Protein AF-A0A7W7ZHC1-F1 (afdb_monomer_lite)

Sequence (196 aa):
MPYLETDAIRRVAQDSAIVSVVETILGTQDLVMWGANIRRSTPNQASAWHVDLESLLWPTVTVGIGLEGCTQESATWCLPGTHRLRQAPPLTDAEVLSHGEPEQIAGFGDGYFYTFDARVWHRGDPTTSQERVM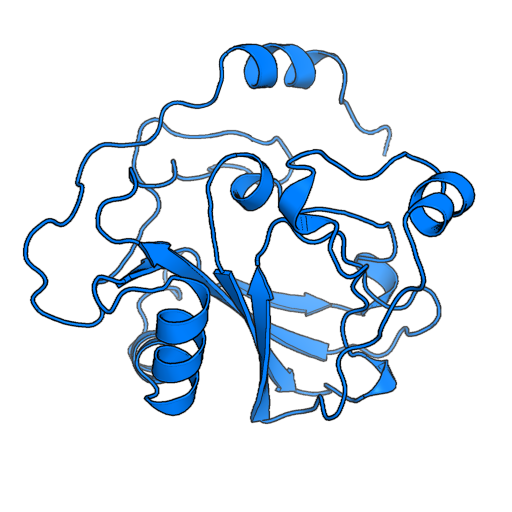LFIHYQRASAPRIPMMEDYILQTFSTDAAPFFTLATQEGLSTGVAKIPWWYRWQRWTSRIRA

Secondary structure (DSSP, 8-state):
-TTTT-HHHHHHHT-HHHHHHHHHHHT-S-EEEEEEEEEEE-GGGG-S-B--HHHHHS--EEEEEEEES--TTTSPEEETTGGGT-SPPPSSHHHHHTT---EEPTT--BT-EEEEETTSEEE--SS----EEEEEEEEEETTSPBPEEEEETTTTEEEEEEPPEEESS--TT---PBPPPPHHHHHHTTT-----

Foldseek 3Di:
DPPCPDPVNLCVVLPPVVLVVVCVVQVHNQKKKFDKDKDWFWQLVFAFWWFQPLLLQFWKKKKKAFAWQKDQLFFKKWFPPQLVVSDIQDRDPVRNCVSDDIDGDPPDDHGDMDMDGRSTTMGTHNPTGTITIMIMMMMDRQLTAAEFDQPDSVLRRGDCAGGDIDTSDPDDNGHPHHDDDDPVVVVVSVVPPPDD

pLDDT: mean 88.35, std 12.92, range [31.91, 98.25]

InterPro domains:
  IPR008775 Phytanoyl-CoA dioxygenase-like [PF05721] (11-131)

Organism: NCBI:txid474949

Radius of gyration: 16.63 Å; chains: 1; bounding box: 44×32×39 Å

Structure (mmCIF, N/CA/C/O backbone):
data_AF-A0A7W7ZHC1-F1
#
_entry.id   AF-A0A7W7ZHC1-F1
#
loop_
_atom_site.group_PDB
_atom_site.id
_atom_site.type_symbol
_atom_site.label_atom_id
_atom_site.label_alt_id
_atom_site.label_comp_id
_atom_site.label_asym_id
_atom_site.label_entity_id
_atom_site.label_seq_id
_atom_site.pdbx_PDB_ins_code
_atom_site.Cartn_x
_atom_site.Cartn_y
_atom_site.Cartn_z
_atom_site.occupancy
_atom_site.B_iso_or_equiv
_atom_site.auth_seq_id
_atom_site.auth_comp_id
_atom_site.auth_asym_id
_atom_site.auth_atom_id
_atom_site.pdbx_PDB_model_num
ATOM 1 N N . MET A 1 1 ? -7.718 18.683 -0.295 1.00 52.50 1 MET A N 1
ATOM 2 C CA . MET A 1 1 ? -7.951 17.447 -1.074 1.00 52.50 1 MET A CA 1
ATOM 3 C C . MET A 1 1 ? -9.453 17.196 -1.251 1.00 52.50 1 MET A C 1
ATOM 5 O O . MET A 1 1 ? -10.027 16.463 -0.460 1.00 52.50 1 MET A O 1
ATOM 9 N N . PRO A 1 2 ? -10.123 17.817 -2.236 1.00 52.25 2 PRO A N 1
ATOM 10 C CA . PRO A 1 2 ? -11.586 17.737 -2.362 1.00 52.25 2 PRO A CA 1
ATOM 11 C C . PRO A 1 2 ? -12.121 16.474 -3.069 1.00 52.25 2 PRO A C 1
ATOM 13 O O . PRO A 1 2 ? -13.326 16.258 -3.070 1.00 52.25 2 PRO A O 1
ATOM 16 N N . TYR A 1 3 ? -11.271 15.628 -3.668 1.00 59.41 3 TYR A N 1
ATOM 17 C CA . TYR A 1 3 ? -11.735 14.474 -4.460 1.00 59.41 3 TYR A CA 1
ATOM 18 C C . TYR A 1 3 ? -11.895 13.161 -3.666 1.00 59.41 3 TYR A C 1
ATOM 20 O O . TYR A 1 3 ? -12.534 12.229 -4.155 1.00 59.41 3 TYR A O 1
ATOM 28 N N . LEU A 1 4 ? -11.344 13.086 -2.448 1.00 65.31 4 LEU A N 1
ATOM 29 C CA . LEU A 1 4 ? -11.294 11.859 -1.636 1.00 65.31 4 LEU A CA 1
ATOM 30 C C . LEU A 1 4 ? -12.661 11.336 -1.203 1.00 65.31 4 LEU A C 1
ATOM 32 O O . LEU A 1 4 ? -12.811 10.149 -0.932 1.00 65.31 4 LEU A O 1
ATOM 36 N N . GLU A 1 5 ? -13.650 12.221 -1.145 1.00 70.81 5 GLU A N 1
ATOM 37 C CA . GLU A 1 5 ? -14.981 11.907 -0.632 1.00 70.81 5 GLU A CA 1
ATOM 38 C C . GLU A 1 5 ? -16.065 11.948 -1.705 1.00 70.81 5 GLU A C 1
ATOM 40 O O . GLU A 1 5 ? -17.251 11.932 -1.378 1.00 70.81 5 GLU A O 1
ATOM 45 N N . THR A 1 6 ? -15.676 11.999 -2.981 1.00 86.62 6 THR A N 1
ATOM 46 C CA . THR A 1 6 ? -16.651 11.963 -4.073 1.00 86.62 6 THR A CA 1
ATOM 47 C C . THR A 1 6 ? -17.463 10.671 -4.032 1.00 86.62 6 THR A C 1
ATOM 49 O O . THR A 1 6 ? -16.960 9.607 -3.660 1.00 86.62 6 THR A O 1
ATOM 52 N N . ASP A 1 7 ? -18.709 10.737 -4.499 1.00 88.81 7 ASP A N 1
ATOM 53 C CA . ASP A 1 7 ? -19.586 9.566 -4.593 1.00 88.81 7 ASP A CA 1
ATOM 54 C C . ASP A 1 7 ? -18.988 8.439 -5.443 1.00 88.81 7 ASP A C 1
ATOM 56 O O . ASP A 1 7 ? -19.347 7.277 -5.274 1.00 88.81 7 ASP A O 1
ATOM 60 N N . ALA A 1 8 ? -18.100 8.767 -6.386 1.00 90.44 8 ALA A N 1
ATOM 61 C CA . ALA A 1 8 ? -17.387 7.778 -7.186 1.00 90.44 8 ALA A CA 1
ATOM 62 C C . ALA A 1 8 ? -16.386 6.986 -6.330 1.00 90.44 8 ALA A C 1
ATOM 64 O O . ALA A 1 8 ? -16.437 5.758 -6.314 1.00 90.44 8 ALA A O 1
ATOM 65 N N . ILE A 1 9 ? -15.534 7.674 -5.561 1.00 90.62 9 ILE A N 1
ATOM 66 C CA . ILE A 1 9 ? -14.569 7.022 -4.663 1.00 90.62 9 ILE A CA 1
ATOM 67 C C . ILE A 1 9 ? -15.287 6.242 -3.560 1.00 90.62 9 ILE A C 1
ATOM 69 O O . ILE A 1 9 ? -14.903 5.109 -3.275 1.00 90.62 9 ILE A O 1
ATOM 73 N N . ARG A 1 10 ? -16.361 6.798 -2.983 1.00 89.56 10 ARG A N 1
ATOM 74 C CA . ARG A 1 10 ? -17.177 6.101 -1.975 1.00 89.56 10 ARG A CA 1
ATOM 75 C C . ARG A 1 10 ? -17.765 4.800 -2.520 1.00 89.56 10 ARG A C 1
ATOM 77 O O . ARG A 1 10 ? -17.652 3.777 -1.855 1.00 89.56 10 ARG A O 1
ATOM 84 N N . ARG A 1 11 ? -18.316 4.817 -3.740 1.00 91.81 11 ARG A N 1
ATOM 85 C CA . ARG A 1 11 ? -18.853 3.613 -4.397 1.00 91.81 11 ARG A CA 1
ATOM 86 C C . ARG A 1 11 ? -17.794 2.536 -4.600 1.00 91.81 11 ARG A C 1
ATOM 88 O O . ARG A 1 11 ? -18.047 1.390 -4.258 1.00 91.81 11 ARG A O 1
ATOM 95 N N . VAL A 1 12 ? -16.615 2.900 -5.106 1.00 93.50 12 VAL A N 1
ATOM 96 C CA . VAL A 1 12 ? -15.515 1.942 -5.308 1.00 93.50 12 VAL A CA 1
ATOM 97 C C . VAL A 1 12 ? -15.023 1.378 -3.975 1.00 93.50 12 VAL A C 1
ATOM 99 O O . VAL A 1 12 ? -14.816 0.178 -3.848 1.00 93.50 12 VAL A O 1
ATOM 102 N N . ALA A 1 13 ? -14.879 2.220 -2.953 1.00 92.56 13 ALA A N 1
ATOM 103 C CA . ALA A 1 13 ? -14.425 1.775 -1.639 1.00 92.56 13 ALA A CA 1
ATOM 104 C C . ALA A 1 13 ? -15.429 0.873 -0.897 1.00 92.56 13 ALA A C 1
ATOM 106 O O . ALA A 1 13 ? -15.071 0.179 0.050 1.00 92.56 13 ALA A O 1
ATOM 107 N N . GLN A 1 14 ? -16.699 0.917 -1.296 1.00 92.81 14 GLN A N 1
ATOM 108 C CA . GLN A 1 14 ? -17.774 0.089 -0.755 1.00 92.81 14 GLN A CA 1
ATOM 109 C C . GLN A 1 14 ? -18.081 -1.122 -1.646 1.00 92.81 14 GLN A C 1
ATOM 111 O O . GLN A 1 14 ? -19.027 -1.857 -1.363 1.00 92.81 14 GLN A O 1
ATOM 116 N N . ASP A 1 15 ? -17.311 -1.340 -2.717 1.00 95.19 15 ASP A N 1
ATOM 117 C CA . ASP A 1 15 ? -17.506 -2.489 -3.592 1.00 95.19 15 ASP A CA 1
ATOM 118 C C . ASP A 1 15 ? -17.322 -3.801 -2.816 1.00 95.19 15 ASP A C 1
ATOM 120 O O . ASP A 1 15 ? -16.303 -4.028 -2.162 1.00 95.19 15 ASP A O 1
ATOM 124 N N . SER A 1 16 ? -18.319 -4.682 -2.901 1.00 95.19 16 SER A N 1
ATOM 125 C CA . SER A 1 16 ? -18.360 -5.906 -2.095 1.00 95.19 16 SER A CA 1
ATOM 126 C C . SER A 1 16 ? -17.196 -6.868 -2.357 1.00 95.19 16 SER A C 1
ATOM 128 O O . SER A 1 16 ? -16.774 -7.559 -1.428 1.00 95.19 16 SER A O 1
ATOM 130 N N . ALA A 1 17 ? -16.644 -6.905 -3.577 1.00 96.31 17 ALA A N 1
ATOM 131 C CA . ALA A 1 17 ? -15.512 -7.771 -3.892 1.00 96.31 17 ALA A CA 1
ATOM 132 C C . ALA A 1 17 ? -14.229 -7.243 -3.240 1.00 96.31 17 ALA A C 1
ATOM 134 O O . ALA A 1 17 ? -13.468 -8.017 -2.660 1.00 96.31 17 ALA A O 1
ATOM 135 N N . ILE A 1 18 ? -14.025 -5.922 -3.271 1.00 96.56 18 ILE A N 1
ATOM 136 C CA . ILE A 1 18 ? -12.904 -5.269 -2.586 1.00 96.56 18 ILE A CA 1
ATOM 137 C C . ILE A 1 18 ? -13.030 -5.460 -1.073 1.00 96.56 18 ILE A C 1
ATOM 139 O O . ILE A 1 18 ? -12.092 -5.935 -0.429 1.00 96.56 18 ILE A O 1
ATOM 143 N N . VAL A 1 19 ? -14.193 -5.127 -0.507 1.00 95.19 19 VAL A N 1
ATOM 144 C CA . VAL A 1 19 ? -14.426 -5.189 0.940 1.00 95.19 1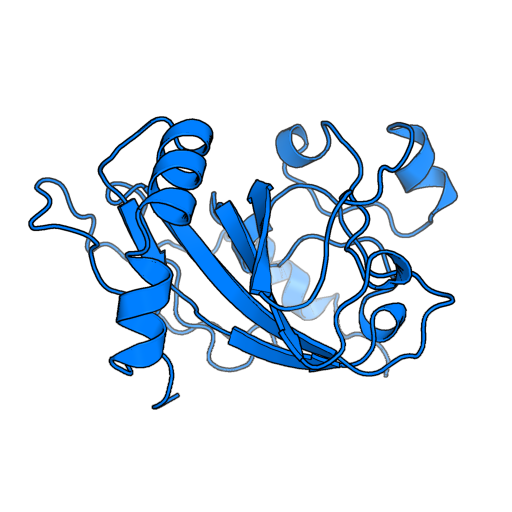9 VAL A CA 1
ATOM 145 C C . VAL A 1 19 ? -14.233 -6.609 1.463 1.00 95.19 19 VAL A C 1
ATOM 147 O O . VAL A 1 19 ? -13.493 -6.785 2.423 1.00 95.19 19 VAL A O 1
ATOM 150 N N . SER A 1 20 ? -14.778 -7.633 0.800 1.00 95.56 20 SER A N 1
ATOM 151 C CA . SER A 1 20 ? -14.633 -9.029 1.245 1.00 95.56 20 SER A CA 1
ATOM 152 C C . SER A 1 20 ? -13.167 -9.483 1.349 1.00 95.56 20 SER A C 1
ATOM 154 O O . SER A 1 20 ? -12.777 -10.157 2.311 1.00 95.56 20 SER A O 1
ATOM 156 N N . VAL A 1 21 ? -12.317 -9.075 0.401 1.00 95.75 21 VAL A N 1
ATOM 157 C CA . VAL A 1 21 ? -10.880 -9.387 0.440 1.00 95.75 21 VAL A CA 1
ATOM 158 C C . VAL A 1 21 ? -10.188 -8.630 1.575 1.00 95.75 21 VAL A C 1
ATOM 160 O O . VAL A 1 21 ? -9.406 -9.215 2.327 1.00 95.75 21 VAL A O 1
ATOM 163 N N . VAL A 1 22 ? -10.503 -7.345 1.749 1.00 96.00 22 VAL A N 1
ATOM 164 C CA . VAL A 1 22 ? -9.949 -6.521 2.833 1.00 96.00 22 VAL A CA 1
ATOM 165 C C . VAL A 1 22 ? -10.346 -7.067 4.208 1.00 96.00 22 VAL A C 1
ATOM 167 O O . VAL A 1 22 ? -9.484 -7.181 5.082 1.00 96.00 22 VAL A O 1
ATOM 170 N N . GLU A 1 23 ? -11.611 -7.449 4.398 1.00 93.94 23 GLU A N 1
ATOM 171 C CA . GLU A 1 23 ? -12.117 -8.069 5.629 1.00 93.94 23 GLU A CA 1
ATOM 172 C C . GLU A 1 23 ? -11.356 -9.351 5.957 1.00 93.94 23 GLU A C 1
ATOM 174 O O . GLU A 1 23 ? -10.973 -9.574 7.107 1.00 93.94 23 GLU A O 1
ATOM 179 N N . THR A 1 24 ? -11.074 -10.164 4.936 1.00 93.50 24 THR A N 1
ATOM 180 C CA . THR A 1 24 ? -10.300 -11.400 5.082 1.00 93.50 24 THR A CA 1
ATOM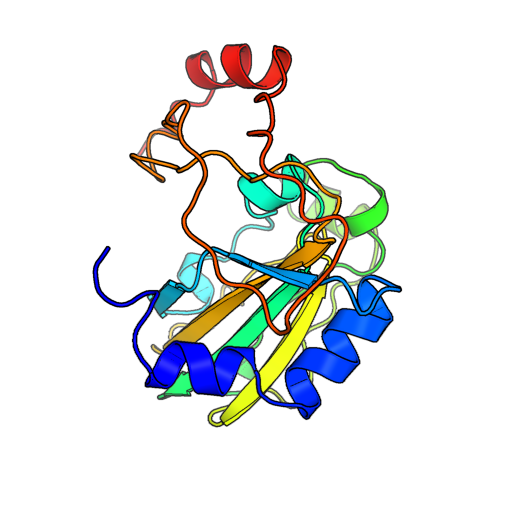 181 C C . THR A 1 24 ? -8.871 -11.112 5.543 1.00 93.50 24 THR A C 1
ATOM 183 O O . THR A 1 24 ? -8.392 -11.742 6.486 1.00 93.50 24 THR A O 1
ATOM 186 N N . ILE A 1 25 ? -8.189 -10.134 4.934 1.00 93.12 25 ILE A N 1
ATOM 187 C CA . ILE A 1 25 ? -6.804 -9.784 5.292 1.00 93.12 25 ILE A CA 1
ATOM 188 C C . ILE A 1 25 ? -6.734 -9.161 6.692 1.00 93.12 25 ILE A C 1
ATOM 190 O O . ILE A 1 25 ? -5.849 -9.490 7.484 1.00 93.12 25 ILE A O 1
ATOM 194 N N . LEU A 1 26 ? -7.663 -8.259 7.019 1.00 91.81 26 LEU A N 1
ATOM 195 C CA . LEU A 1 26 ? -7.697 -7.588 8.318 1.00 91.81 26 LEU A CA 1
ATOM 196 C C . LEU A 1 26 ? -8.338 -8.441 9.416 1.00 91.81 26 LEU A C 1
ATOM 198 O O . LEU A 1 26 ? -8.187 -8.098 10.591 1.00 91.81 26 LEU A O 1
ATOM 202 N N . GLY A 1 27 ? -9.011 -9.540 9.075 1.00 92.06 27 GLY A N 1
ATOM 203 C CA . GLY A 1 27 ? -9.706 -10.424 10.009 1.00 92.06 27 GLY A CA 1
ATOM 204 C C . GLY A 1 27 ? -10.830 -9.728 10.781 1.00 92.06 27 GLY A C 1
ATOM 205 O O . GLY A 1 27 ? -11.003 -10.002 11.967 1.00 92.06 27 GLY A O 1
ATOM 206 N N . THR A 1 28 ? -11.515 -8.763 10.162 1.00 91.94 28 THR A N 1
ATOM 207 C CA . THR A 1 28 ? -12.636 -8.025 10.767 1.00 91.94 28 THR A CA 1
ATOM 208 C C . THR A 1 28 ? -13.513 -7.368 9.703 1.00 91.94 28 THR A C 1
ATOM 210 O O . THR A 1 28 ? -13.017 -7.023 8.634 1.00 91.94 28 THR A O 1
ATOM 213 N N . GLN A 1 29 ? -14.783 -7.141 10.040 1.00 92.00 29 GLN A N 1
ATOM 214 C CA . GLN A 1 29 ? -15.744 -6.347 9.261 1.00 92.00 29 GLN A CA 1
ATOM 215 C C . GLN A 1 29 ? -15.798 -4.881 9.722 1.00 92.00 29 GLN A C 1
ATOM 217 O O . GLN A 1 29 ? -16.342 -4.011 9.039 1.00 92.00 29 GLN A O 1
ATOM 222 N N . ASP A 1 30 ? -15.180 -4.583 10.868 1.00 92.38 30 ASP A N 1
ATOM 223 C CA . ASP A 1 30 ? -15.068 -3.232 11.406 1.00 92.38 30 ASP A CA 1
ATOM 224 C C . ASP A 1 30 ? -13.893 -2.519 10.742 1.00 92.38 30 ASP A C 1
ATOM 226 O O . ASP A 1 30 ? -12.758 -2.522 11.231 1.00 92.38 30 ASP A O 1
ATOM 230 N N . LEU A 1 31 ? -14.178 -1.959 9.572 1.00 91.69 31 LEU A N 1
ATOM 231 C CA . LEU A 1 31 ? -13.234 -1.331 8.662 1.00 91.69 31 LEU A CA 1
ATOM 232 C C . LEU A 1 31 ? -13.500 0.156 8.454 1.00 91.69 31 LEU A C 1
ATOM 234 O O . LEU A 1 31 ? -14.634 0.596 8.251 1.00 91.69 31 LEU A O 1
ATOM 238 N N . VAL A 1 32 ? -12.406 0.902 8.362 1.00 92.31 32 VAL A N 1
ATOM 239 C CA . VAL A 1 32 ? -12.406 2.290 7.921 1.00 92.31 32 VAL A CA 1
ATOM 240 C C . VAL A 1 32 ? -11.532 2.433 6.686 1.00 92.31 32 VAL A C 1
ATOM 242 O O . VAL A 1 32 ? -10.388 1.975 6.680 1.00 92.31 32 VAL A O 1
ATOM 245 N N . MET A 1 33 ? -12.061 3.120 5.675 1.00 92.62 33 MET A N 1
ATOM 246 C CA . MET A 1 33 ? -11.287 3.567 4.525 1.00 92.62 33 MET A CA 1
ATOM 247 C C . MET A 1 33 ? -10.660 4.925 4.828 1.00 92.62 33 MET A C 1
ATOM 249 O O . MET A 1 33 ? -11.338 5.843 5.295 1.00 92.62 33 MET A O 1
ATOM 253 N N . TRP A 1 34 ? -9.370 5.061 4.551 1.00 88.12 34 TRP A N 1
ATOM 254 C CA . TRP A 1 34 ? -8.650 6.323 4.611 1.00 88.12 34 TRP A CA 1
ATOM 255 C C . TRP A 1 34 ? -7.781 6.496 3.356 1.00 88.12 34 TRP A C 1
ATOM 257 O O . TRP A 1 34 ? -7.447 5.536 2.668 1.00 88.12 34 TRP A O 1
ATOM 267 N N . GLY A 1 35 ? -7.431 7.742 3.037 1.00 83.38 35 GLY A N 1
ATOM 268 C CA . GLY A 1 35 ? -6.352 8.033 2.089 1.00 83.38 35 GLY A CA 1
ATOM 269 C C . GLY A 1 35 ? -6.536 7.508 0.660 1.00 83.38 35 GLY A C 1
ATOM 270 O O . GLY A 1 35 ? -5.620 6.902 0.123 1.00 83.38 35 GLY A O 1
ATOM 271 N N . ALA A 1 36 ? -7.669 7.748 -0.006 1.00 89.00 36 ALA A N 1
ATOM 272 C CA . ALA A 1 36 ? -7.697 7.501 -1.451 1.00 89.00 36 ALA A CA 1
ATOM 273 C C . ALA A 1 36 ? -6.604 8.324 -2.172 1.00 89.00 36 ALA A C 1
ATOM 275 O O . ALA A 1 36 ? -6.323 9.466 -1.817 1.00 89.00 36 ALA A O 1
ATOM 276 N N . ASN A 1 37 ? -5.984 7.783 -3.211 1.00 88.50 37 ASN A N 1
ATOM 277 C CA . ASN A 1 37 ? -5.027 8.528 -4.020 1.00 88.50 37 ASN A CA 1
ATOM 278 C C . ASN A 1 37 ? -5.141 8.105 -5.477 1.00 88.50 37 ASN A C 1
ATOM 280 O O . ASN A 1 37 ? -5.027 6.924 -5.787 1.00 88.50 37 ASN A O 1
ATOM 284 N N . ILE A 1 38 ? -5.363 9.068 -6.373 1.00 91.75 38 ILE A N 1
ATOM 285 C CA . ILE A 1 38 ? -5.249 8.816 -7.808 1.00 91.75 38 ILE A CA 1
ATOM 286 C C . ILE A 1 38 ? -3.865 9.267 -8.245 1.00 91.75 38 ILE A C 1
ATOM 288 O O . ILE A 1 38 ? -3.506 10.435 -8.080 1.00 91.75 38 ILE A O 1
ATOM 292 N N . ARG A 1 39 ? -3.114 8.345 -8.841 1.00 91.25 39 ARG A N 1
ATOM 293 C CA . ARG A 1 39 ? -1.764 8.598 -9.327 1.00 91.25 39 ARG A CA 1
ATOM 294 C C . ARG A 1 39 ? -1.692 8.334 -10.821 1.00 91.25 39 ARG A C 1
ATOM 296 O O . ARG A 1 39 ? -1.987 7.231 -11.271 1.00 91.25 39 ARG A O 1
ATOM 303 N N . ARG A 1 40 ? -1.248 9.343 -11.569 1.00 95.06 40 ARG A N 1
ATOM 304 C CA . ARG A 1 40 ? -0.780 9.205 -12.952 1.00 95.06 40 ARG A CA 1
ATOM 305 C C . ARG A 1 40 ? 0.743 9.124 -12.913 1.00 95.06 40 ARG A C 1
ATOM 307 O O . ARG A 1 40 ? 1.388 10.056 -12.437 1.00 95.06 40 ARG A O 1
ATOM 314 N N . SER A 1 41 ? 1.301 7.983 -13.297 1.00 93.31 41 SER A N 1
ATOM 315 C CA . SER A 1 41 ? 2.738 7.706 -13.176 1.00 93.31 41 SER A CA 1
ATOM 316 C C . SER A 1 41 ? 3.150 6.513 -14.024 1.00 93.31 41 SER A C 1
ATOM 318 O O . SER A 1 41 ? 2.304 5.744 -14.472 1.00 93.31 41 SER A O 1
ATOM 320 N N . THR A 1 42 ? 4.452 6.314 -14.173 1.00 94.75 42 THR A N 1
ATOM 321 C CA . THR A 1 42 ? 5.040 5.099 -14.747 1.00 94.75 42 THR A CA 1
ATOM 322 C C . THR A 1 42 ? 5.515 4.166 -13.619 1.00 94.75 42 THR A C 1
ATOM 324 O O . THR A 1 42 ? 5.923 4.656 -12.561 1.00 94.75 42 THR A O 1
ATOM 327 N N . PRO A 1 43 ? 5.489 2.827 -13.781 1.00 91.88 43 PRO A N 1
ATOM 328 C CA . PRO A 1 43 ? 5.976 1.897 -12.755 1.00 91.88 43 PRO A CA 1
ATOM 329 C C . PRO A 1 43 ? 7.407 2.194 -12.285 1.00 91.88 43 PRO A C 1
ATOM 331 O O . PRO A 1 43 ? 7.674 2.199 -11.083 1.00 91.88 43 PRO A O 1
ATOM 334 N N . ASN A 1 44 ? 8.306 2.539 -13.206 1.00 92.31 44 ASN A N 1
ATOM 335 C CA . ASN A 1 44 ? 9.704 2.817 -12.882 1.00 92.31 44 ASN A CA 1
ATOM 336 C C . ASN A 1 44 ? 9.931 4.048 -11.976 1.00 92.31 44 ASN A C 1
ATOM 338 O O . ASN A 1 44 ? 10.989 4.151 -11.354 1.00 92.31 44 ASN A O 1
ATOM 342 N N . GLN A 1 45 ? 8.949 4.947 -11.821 1.00 90.12 45 GLN A N 1
ATOM 343 C CA . GLN A 1 45 ? 9.018 6.062 -10.862 1.00 90.12 45 GLN A CA 1
ATOM 344 C C . GLN A 1 45 ? 8.943 5.604 -9.397 1.00 90.12 45 GLN A C 1
ATOM 346 O O . GLN A 1 45 ? 9.234 6.390 -8.499 1.00 90.12 45 GLN A O 1
ATOM 351 N N . ALA A 1 46 ? 8.554 4.352 -9.144 1.00 89.25 46 ALA A N 1
ATOM 352 C CA . ALA A 1 46 ? 8.548 3.718 -7.826 1.00 89.25 46 ALA A CA 1
ATOM 353 C C . ALA A 1 46 ? 9.394 2.428 -7.827 1.00 89.25 46 ALA A C 1
ATOM 355 O O . ALA A 1 46 ? 9.024 1.432 -7.213 1.00 89.25 46 ALA A O 1
ATOM 356 N N . SER A 1 47 ? 10.504 2.429 -8.573 1.00 92.12 47 SER A N 1
ATOM 357 C CA . SER A 1 47 ? 11.348 1.250 -8.834 1.00 92.12 47 SER A CA 1
ATOM 358 C C . SER A 1 47 ? 12.216 0.790 -7.663 1.00 92.12 47 SER A C 1
ATOM 360 O O . SER A 1 47 ? 12.643 -0.364 -7.638 1.00 92.12 47 SER A O 1
ATOM 362 N N . ALA A 1 48 ? 12.481 1.657 -6.688 1.00 94.44 48 ALA A N 1
ATOM 363 C CA . ALA A 1 48 ? 13.158 1.248 -5.464 1.00 94.44 48 ALA A CA 1
ATOM 364 C C . ALA A 1 48 ? 12.212 0.401 -4.605 1.00 94.44 48 ALA A C 1
ATOM 366 O O . ALA A 1 48 ? 11.030 0.724 -4.482 1.00 94.44 48 ALA A O 1
ATOM 367 N N . TRP A 1 49 ? 12.730 -0.654 -3.976 1.00 96.88 49 TRP A N 1
ATOM 368 C CA . TRP A 1 49 ? 11.988 -1.364 -2.936 1.00 96.88 49 TRP A CA 1
ATOM 369 C C . TRP A 1 49 ? 11.643 -0.404 -1.802 1.00 96.88 49 TRP A C 1
ATOM 371 O O . TRP A 1 49 ? 12.513 0.289 -1.278 1.00 96.88 49 TRP A O 1
ATOM 381 N N . HIS A 1 50 ? 10.372 -0.361 -1.422 1.00 94.94 50 HIS A N 1
ATOM 382 C CA . HIS A 1 50 ? 9.891 0.508 -0.358 1.00 94.94 50 HIS A CA 1
ATOM 383 C C . HIS A 1 50 ? 8.717 -0.113 0.397 1.00 94.94 50 HIS A C 1
ATOM 385 O O . HIS A 1 50 ? 8.191 -1.173 0.056 1.00 94.94 50 HIS A O 1
ATOM 391 N N . VAL A 1 51 ? 8.350 0.579 1.468 1.00 93.38 51 VAL A N 1
ATOM 392 C CA . VAL A 1 51 ? 7.086 0.464 2.186 1.00 93.38 51 VAL A CA 1
ATOM 393 C C . VAL A 1 51 ? 6.553 1.885 2.277 1.00 93.38 51 VAL A C 1
ATOM 395 O O . VAL A 1 51 ? 7.333 2.797 2.571 1.00 93.38 51 VAL A O 1
ATOM 398 N N . ASP A 1 52 ? 5.259 2.080 2.035 1.00 88.44 52 ASP A N 1
ATOM 399 C CA . ASP A 1 52 ? 4.642 3.391 2.226 1.00 88.44 52 ASP A CA 1
ATOM 400 C C . ASP A 1 52 ? 4.822 3.825 3.678 1.00 88.44 52 ASP A C 1
ATOM 402 O O . ASP A 1 52 ? 4.650 3.037 4.614 1.00 88.44 52 ASP A O 1
ATOM 406 N N . LEU A 1 53 ? 5.204 5.080 3.877 1.00 85.44 53 LEU A N 1
ATOM 407 C CA . LEU A 1 53 ? 5.638 5.568 5.177 1.00 85.44 53 LEU A CA 1
ATOM 408 C C . LEU A 1 53 ? 4.568 5.356 6.258 1.00 85.44 53 LEU A C 1
ATOM 410 O O . LEU A 1 53 ? 4.849 4.874 7.356 1.00 85.44 53 LEU A O 1
ATOM 414 N N . GLU A 1 54 ? 3.329 5.703 5.945 1.00 86.81 54 GLU A N 1
ATOM 415 C CA . GLU A 1 54 ? 2.184 5.548 6.829 1.00 86.81 54 GLU A CA 1
ATOM 416 C C . GLU A 1 54 ? 1.964 4.079 7.178 1.00 86.81 54 GLU A C 1
ATOM 418 O O . GLU A 1 54 ? 1.698 3.748 8.330 1.00 86.81 54 GLU A O 1
ATOM 423 N N . SER A 1 55 ? 2.160 3.187 6.212 1.00 88.94 55 SER A N 1
ATOM 424 C CA . SER A 1 55 ? 1.999 1.744 6.377 1.00 88.94 55 SER A CA 1
ATOM 425 C C . SER A 1 55 ? 3.092 1.125 7.248 1.00 88.94 55 SER A C 1
ATOM 427 O O . SER A 1 55 ? 2.834 0.163 7.974 1.00 88.94 55 SER A O 1
ATOM 429 N N . LEU A 1 56 ? 4.301 1.699 7.244 1.00 87.00 56 LEU A N 1
ATOM 430 C CA . LEU A 1 56 ? 5.365 1.321 8.176 1.00 87.00 56 LEU A CA 1
ATOM 431 C C . LEU A 1 56 ? 4.982 1.644 9.629 1.00 87.00 56 LEU A C 1
ATOM 433 O O . LEU A 1 56 ? 5.311 0.888 10.546 1.00 87.00 56 LEU A O 1
ATOM 437 N N . LEU A 1 57 ? 4.292 2.767 9.839 1.00 87.50 57 LEU A N 1
ATOM 438 C CA . LEU A 1 57 ? 3.927 3.267 11.165 1.00 87.50 57 LEU A CA 1
ATOM 439 C C . LEU A 1 57 ? 2.584 2.710 11.664 1.00 87.50 57 LEU A C 1
ATOM 441 O O . LEU A 1 57 ? 2.414 2.519 12.872 1.00 87.50 57 LEU A O 1
ATOM 445 N N . TRP A 1 58 ? 1.649 2.417 10.758 1.00 89.19 58 TRP A N 1
ATOM 446 C CA . TRP A 1 58 ? 0.278 2.017 11.069 1.00 89.19 58 TRP A CA 1
ATOM 447 C C . TRP A 1 58 ? -0.187 0.833 10.210 1.00 89.19 58 TRP A C 1
ATOM 449 O O . TRP A 1 58 ? -0.101 0.886 8.983 1.00 89.19 58 TRP A O 1
ATOM 459 N N . PRO A 1 59 ? -0.722 -0.244 10.824 1.00 88.56 59 PRO A N 1
ATOM 460 C CA . PRO A 1 59 ? -1.198 -1.409 10.083 1.00 88.56 59 PRO A CA 1
ATOM 461 C C . PRO A 1 59 ? -2.325 -1.050 9.111 1.00 88.56 59 PRO A C 1
ATOM 463 O O . PRO A 1 59 ? -3.414 -0.662 9.535 1.00 88.56 59 PRO A O 1
ATOM 466 N N . THR A 1 60 ? -2.057 -1.242 7.824 1.00 93.19 60 THR A N 1
ATOM 467 C CA . THR A 1 60 ? -2.936 -0.845 6.725 1.00 93.19 60 THR A CA 1
ATOM 468 C C . THR A 1 60 ? -2.954 -1.934 5.656 1.00 93.19 60 THR A C 1
ATOM 470 O O . THR A 1 60 ? -1.943 -2.596 5.416 1.00 93.19 60 THR A O 1
ATOM 473 N N . VAL A 1 61 ? -4.098 -2.114 5.003 1.00 95.81 61 VAL A N 1
ATOM 474 C CA . VAL A 1 61 ? -4.216 -2.856 3.743 1.00 95.81 61 VAL A CA 1
ATOM 475 C C . VAL A 1 61 ? -4.395 -1.859 2.614 1.00 95.81 61 VAL A C 1
ATOM 477 O O . VAL A 1 61 ? -5.265 -0.993 2.691 1.00 95.81 61 VAL A O 1
ATOM 480 N N . THR A 1 62 ? -3.589 -1.994 1.568 1.00 96.12 62 THR A N 1
ATOM 481 C CA . THR A 1 62 ? -3.704 -1.180 0.357 1.00 96.12 62 THR A CA 1
ATOM 482 C C . THR A 1 62 ? -4.415 -1.976 -0.723 1.00 96.12 62 THR A C 1
ATOM 484 O O . THR A 1 62 ? -4.098 -3.142 -0.964 1.00 96.12 62 THR A O 1
ATOM 487 N N . VAL A 1 63 ? -5.354 -1.317 -1.393 1.00 97.25 63 VAL A N 1
ATOM 488 C CA . VAL A 1 63 ? -6.022 -1.794 -2.601 1.00 97.25 63 VAL A CA 1
ATOM 489 C C . VAL A 1 63 ? -5.556 -0.923 -3.760 1.00 97.25 63 VAL A C 1
ATOM 491 O O . VAL A 1 63 ? -5.794 0.284 -3.752 1.00 97.25 63 VAL A O 1
ATOM 494 N N . GLY A 1 64 ? -4.866 -1.522 -4.729 1.00 96.75 64 GLY A N 1
ATOM 495 C CA . GLY A 1 64 ? -4.452 -0.862 -5.967 1.00 96.75 64 GLY A CA 1
ATOM 496 C C . GLY A 1 64 ? -5.400 -1.234 -7.101 1.00 96.75 64 GLY A C 1
ATOM 497 O O . GLY A 1 64 ? -5.600 -2.417 -7.362 1.00 96.75 64 GLY A O 1
ATOM 498 N N . ILE A 1 65 ? -5.981 -0.236 -7.763 1.00 97.88 65 ILE A N 1
ATOM 499 C CA . ILE A 1 65 ? -6.993 -0.396 -8.814 1.00 97.88 65 ILE A CA 1
ATOM 500 C C . ILE A 1 65 ? -6.462 0.232 -10.100 1.00 97.88 65 ILE A C 1
ATOM 502 O O . ILE A 1 65 ? -6.067 1.401 -10.101 1.00 97.88 65 ILE A O 1
ATOM 506 N N . GLY A 1 66 ? -6.461 -0.528 -11.194 1.00 97.75 66 GLY A N 1
ATOM 507 C CA . GLY A 1 66 ? -6.106 -0.014 -12.513 1.00 97.75 66 GLY A CA 1
ATOM 508 C C . GLY A 1 66 ? -7.258 0.783 -13.113 1.00 97.75 66 GLY A C 1
ATOM 509 O O . GLY A 1 66 ? -8.365 0.259 -13.235 1.00 97.75 66 GLY A O 1
ATOM 510 N N . LEU A 1 67 ? -7.023 2.050 -13.460 1.00 97.44 67 LEU A N 1
ATOM 511 C CA . LEU A 1 67 ? -8.045 2.914 -14.061 1.00 97.44 67 LEU A CA 1
ATOM 512 C C . LEU A 1 67 ? -7.844 3.104 -15.565 1.00 97.44 67 LEU A C 1
ATOM 514 O O . LEU A 1 67 ? -8.817 3.085 -16.312 1.00 97.44 67 LEU A O 1
ATOM 518 N N . GLU A 1 68 ? -6.604 3.341 -15.987 1.00 98.25 68 GLU A N 1
ATOM 519 C CA . GLU A 1 68 ? -6.258 3.611 -17.384 1.00 98.25 68 GLU A CA 1
ATOM 520 C C . GLU A 1 68 ? -4.804 3.201 -17.655 1.00 98.25 68 GLU A C 1
ATOM 522 O O . GLU A 1 68 ? -3.902 3.573 -16.898 1.00 98.25 68 GLU A O 1
ATOM 527 N N . GLY A 1 69 ? -4.560 2.470 -18.744 1.00 97.19 69 GLY A N 1
ATOM 528 C CA . GLY A 1 69 ? -3.211 2.123 -19.202 1.00 97.19 69 GLY A CA 1
ATOM 529 C C . GLY A 1 69 ? -2.482 1.106 -18.318 1.00 97.19 69 GLY A C 1
ATOM 530 O O . GLY A 1 69 ? -1.270 0.942 -18.451 1.00 97.19 69 GLY A O 1
ATOM 531 N N . CYS A 1 70 ? -3.189 0.430 -17.412 1.00 97.69 70 CYS A N 1
ATOM 532 C CA . CYS A 1 70 ? -2.641 -0.621 -16.569 1.00 97.69 70 CYS A CA 1
ATOM 533 C C . CYS A 1 70 ? -2.599 -1.951 -17.322 1.00 97.69 70 CYS A C 1
ATOM 535 O O . CYS A 1 70 ? -3.585 -2.403 -17.905 1.00 97.69 70 CYS A O 1
ATOM 537 N N . THR A 1 71 ? -1.451 -2.613 -17.240 1.00 96.31 71 THR A N 1
ATOM 538 C CA . THR A 1 71 ? -1.204 -3.943 -17.807 1.00 96.31 71 THR A CA 1
ATOM 539 C C . THR A 1 71 ? -0.511 -4.843 -16.786 1.00 96.31 71 THR A C 1
ATOM 541 O O . THR A 1 71 ? -0.077 -4.370 -15.725 1.00 96.31 71 THR A O 1
ATOM 544 N N . GLN A 1 72 ? -0.343 -6.121 -17.131 1.00 95.69 72 GLN A N 1
ATOM 545 C CA . GLN A 1 72 ? 0.420 -7.073 -16.329 1.00 95.69 72 GLN A CA 1
ATOM 546 C C . GLN A 1 72 ? 1.863 -6.600 -16.119 1.00 95.69 72 GLN A C 1
ATOM 548 O O . GLN A 1 72 ? 2.372 -6.663 -15.008 1.00 95.69 72 GLN A O 1
ATOM 553 N N . GLU A 1 73 ? 2.511 -6.068 -17.154 1.00 94.56 73 GLU A N 1
ATOM 554 C CA . GLU A 1 73 ? 3.887 -5.557 -17.092 1.00 94.56 73 GLU A CA 1
ATOM 555 C C . GLU A 1 73 ? 3.995 -4.384 -16.118 1.00 94.56 73 GLU A C 1
ATOM 557 O O . GLU A 1 73 ? 4.983 -4.232 -15.404 1.00 94.56 73 GLU A O 1
ATOM 562 N N . SER A 1 74 ? 2.932 -3.583 -16.025 1.00 94.12 74 SER A N 1
ATOM 563 C CA . SER A 1 74 ? 2.889 -2.472 -15.088 1.00 94.12 74 SER A CA 1
ATOM 564 C C . SER A 1 74 ? 2.693 -2.915 -13.634 1.00 94.12 74 SER A C 1
ATOM 566 O O . SER A 1 74 ? 2.933 -2.122 -12.725 1.00 94.12 74 SER A O 1
ATOM 568 N N . ALA A 1 75 ? 2.244 -4.146 -13.377 1.00 95.38 75 ALA A N 1
ATOM 569 C CA . ALA A 1 75 ? 1.837 -4.595 -12.052 1.00 95.38 75 ALA A CA 1
ATOM 570 C C . ALA A 1 75 ? 2.948 -4.452 -11.003 1.00 95.38 75 ALA A C 1
ATOM 572 O O . ALA A 1 75 ? 4.141 -4.600 -11.287 1.00 95.38 75 ALA A O 1
ATOM 573 N N . THR A 1 76 ? 2.534 -4.162 -9.771 1.00 96.19 76 THR A N 1
ATOM 574 C CA . THR A 1 76 ? 3.448 -4.039 -8.636 1.00 96.19 76 THR A CA 1
ATOM 575 C C . THR A 1 76 ? 4.139 -5.368 -8.353 1.00 96.19 76 THR A C 1
ATOM 577 O O . THR A 1 76 ? 3.529 -6.436 -8.405 1.00 96.19 76 THR A O 1
ATOM 580 N N . TRP A 1 77 ? 5.424 -5.274 -8.036 1.00 97.75 77 TRP A N 1
ATOM 581 C CA . TRP A 1 77 ? 6.226 -6.357 -7.495 1.00 97.75 77 TRP A CA 1
ATOM 582 C C . TRP A 1 77 ? 6.214 -6.283 -5.976 1.00 97.75 77 TRP A C 1
ATOM 584 O O . TRP A 1 77 ? 6.337 -5.198 -5.411 1.00 97.75 77 TRP A O 1
ATOM 594 N N . CYS A 1 78 ? 6.124 -7.432 -5.325 1.00 97.69 78 CYS A N 1
ATOM 595 C CA . CYS A 1 78 ? 6.161 -7.578 -3.878 1.00 97.69 78 CYS A CA 1
ATOM 596 C C . CYS A 1 78 ? 7.227 -8.604 -3.492 1.00 97.69 78 CYS A C 1
ATOM 598 O O . CYS A 1 78 ? 7.529 -9.508 -4.266 1.00 97.69 78 CYS A O 1
ATOM 600 N N . LEU A 1 79 ? 7.762 -8.501 -2.275 1.00 98.06 79 LEU A N 1
ATOM 601 C CA . LEU A 1 79 ? 8.578 -9.554 -1.678 1.00 98.06 79 LEU A CA 1
ATOM 602 C C . LEU A 1 79 ? 7.762 -10.275 -0.592 1.00 98.06 79 LEU A C 1
ATOM 604 O O . LEU A 1 79 ? 7.570 -9.710 0.495 1.00 98.06 79 LEU A O 1
ATOM 608 N N . PRO A 1 80 ? 7.228 -11.483 -0.857 1.00 97.00 80 PRO A N 1
ATOM 609 C CA . PRO A 1 80 ? 6.345 -12.183 0.070 1.00 97.00 80 PRO A CA 1
ATOM 610 C C . PRO A 1 80 ? 6.940 -12.350 1.476 1.00 97.00 80 PRO A C 1
ATOM 612 O O . PRO A 1 80 ? 8.142 -12.487 1.673 1.00 97.00 80 PRO A O 1
ATOM 615 N N . GLY A 1 81 ? 6.082 -12.316 2.500 1.00 96.25 81 GLY A N 1
ATOM 616 C CA . GLY A 1 81 ? 6.485 -12.494 3.906 1.00 96.25 81 GLY A CA 1
ATOM 617 C C . GLY A 1 81 ? 7.123 -11.273 4.590 1.00 96.25 81 GLY A C 1
ATOM 618 O O . GLY A 1 81 ? 7.055 -11.175 5.817 1.00 96.25 81 GLY A O 1
ATOM 619 N N . THR A 1 82 ? 7.647 -10.300 3.841 1.00 97.19 82 THR A N 1
ATOM 620 C CA . THR A 1 82 ? 8.344 -9.124 4.409 1.00 97.19 82 THR A CA 1
ATOM 621 C C . THR A 1 82 ? 7.464 -8.201 5.255 1.00 97.19 82 THR A C 1
ATOM 623 O O . THR A 1 82 ? 7.961 -7.566 6.183 1.00 97.19 82 THR A O 1
ATOM 626 N N . HIS A 1 83 ? 6.141 -8.205 5.049 1.00 94.62 83 HIS A N 1
ATOM 627 C CA . HIS A 1 83 ? 5.171 -7.481 5.889 1.00 94.62 83 HIS A CA 1
ATOM 628 C C . HIS A 1 83 ? 5.279 -7.821 7.390 1.00 94.62 83 HIS A C 1
ATOM 630 O O . HIS A 1 83 ? 4.888 -7.031 8.253 1.00 94.62 83 HIS A O 1
ATOM 636 N N . ARG A 1 84 ? 5.838 -8.992 7.727 1.00 93.88 84 ARG A N 1
ATOM 637 C CA . ARG A 1 84 ? 6.058 -9.438 9.112 1.00 93.88 84 ARG A CA 1
ATOM 638 C C . ARG A 1 84 ? 7.282 -8.799 9.768 1.00 93.88 84 ARG A C 1
ATOM 640 O O . ARG A 1 84 ? 7.345 -8.786 10.994 1.00 93.88 84 ARG A O 1
ATOM 647 N N . LEU A 1 85 ? 8.220 -8.262 8.983 1.00 92.88 85 LEU A N 1
ATOM 648 C CA . LEU A 1 85 ? 9.472 -7.680 9.477 1.00 92.88 85 LEU A CA 1
ATOM 649 C C . LEU A 1 85 ? 9.265 -6.308 10.132 1.00 92.88 85 LEU A C 1
ATOM 651 O O . LEU A 1 85 ? 10.037 -5.934 11.007 1.00 92.88 85 LEU A O 1
ATOM 655 N N . ARG A 1 86 ? 8.206 -5.577 9.744 1.00 87.44 86 ARG A N 1
ATOM 656 C CA . ARG A 1 86 ? 7.846 -4.252 10.294 1.00 87.44 86 ARG A CA 1
ATOM 657 C C . ARG A 1 86 ? 8.998 -3.238 10.247 1.00 87.44 86 ARG A C 1
ATOM 659 O O . ARG A 1 86 ? 9.187 -2.454 11.175 1.00 87.44 86 ARG A O 1
ATOM 666 N N . GLN A 1 87 ? 9.754 -3.263 9.157 1.00 90.88 87 GLN A N 1
ATOM 667 C CA . GLN A 1 87 ? 10.872 -2.363 8.902 1.00 90.88 87 GLN A CA 1
ATOM 668 C C . GLN A 1 87 ? 10.906 -1.969 7.425 1.00 90.88 87 GLN A C 1
ATOM 670 O O . GLN A 1 87 ? 10.350 -2.672 6.576 1.00 90.88 87 GLN A O 1
ATOM 675 N N . ALA A 1 88 ? 11.588 -0.865 7.127 1.00 92.00 88 ALA A N 1
ATOM 676 C CA . ALA A 1 88 ? 11.905 -0.489 5.757 1.00 92.00 88 ALA A CA 1
ATOM 677 C C . ALA A 1 88 ? 12.861 -1.518 5.115 1.00 92.00 88 ALA A C 1
ATOM 679 O O . ALA A 1 88 ? 13.643 -2.152 5.835 1.00 92.00 88 ALA A O 1
ATOM 680 N N . PRO A 1 89 ? 12.813 -1.691 3.784 1.00 95.31 89 PRO A N 1
ATOM 681 C CA . PRO A 1 89 ? 13.786 -2.515 3.083 1.00 95.31 89 PRO A CA 1
ATOM 682 C C . PRO A 1 89 ? 15.212 -1.962 3.246 1.00 95.31 89 PRO A C 1
ATOM 684 O O . PRO A 1 89 ? 15.392 -0.752 3.423 1.00 95.31 89 PRO A O 1
ATOM 687 N N . PRO A 1 90 ? 16.234 -2.833 3.174 1.00 95.31 90 PRO A N 1
ATOM 688 C CA . PRO A 1 90 ? 17.619 -2.424 2.975 1.00 95.31 90 PRO A CA 1
ATOM 689 C C . PRO A 1 90 ? 17.800 -1.519 1.748 1.00 95.31 90 PRO A C 1
ATOM 691 O O . PRO A 1 90 ? 16.951 -1.465 0.860 1.00 95.31 90 PRO A O 1
ATOM 694 N N . LEU A 1 91 ? 18.938 -0.826 1.677 1.00 91.44 91 LEU A N 1
ATOM 695 C CA . LEU A 1 91 ? 19.217 0.132 0.600 1.00 91.44 91 LEU A CA 1
ATOM 696 C C . LEU A 1 91 ? 19.575 -0.535 -0.733 1.00 91.44 91 LEU A C 1
ATOM 698 O O . LEU A 1 91 ? 19.503 0.120 -1.771 1.00 91.44 91 LEU A O 1
ATOM 702 N N . THR A 1 92 ? 20.005 -1.798 -0.712 1.00 94.31 92 THR A N 1
ATOM 703 C CA . THR A 1 92 ? 20.463 -2.505 -1.911 1.00 94.31 92 THR A CA 1
ATOM 704 C C . THR A 1 92 ? 19.527 -3.646 -2.294 1.00 94.31 92 THR A C 1
ATOM 706 O O . THR A 1 92 ? 19.030 -4.378 -1.438 1.00 94.31 92 THR A O 1
ATOM 709 N N . ASP A 1 93 ? 19.345 -3.850 -3.602 1.00 94.88 93 ASP A N 1
ATOM 710 C CA . ASP A 1 93 ? 18.552 -4.966 -4.132 1.00 94.88 93 ASP A CA 1
ATOM 711 C C . ASP A 1 93 ? 19.098 -6.322 -3.667 1.00 94.88 93 ASP A C 1
ATOM 713 O O . ASP A 1 93 ? 18.322 -7.206 -3.329 1.00 94.88 93 ASP A O 1
ATOM 717 N N . ALA A 1 94 ? 20.421 -6.489 -3.592 1.00 97.12 94 ALA A N 1
ATOM 718 C CA . ALA A 1 94 ? 21.029 -7.744 -3.149 1.00 97.12 94 ALA A CA 1
ATOM 719 C C . ALA A 1 94 ? 20.639 -8.102 -1.704 1.00 97.12 94 ALA A C 1
ATOM 721 O O . ALA A 1 94 ? 20.320 -9.254 -1.414 1.00 97.12 94 ALA A O 1
ATOM 722 N N . GLU A 1 95 ? 20.623 -7.117 -0.803 1.00 97.38 95 GLU A N 1
ATOM 723 C CA . GLU A 1 95 ? 20.184 -7.324 0.577 1.00 97.38 95 GLU A CA 1
ATOM 724 C C . GLU A 1 95 ? 18.681 -7.587 0.647 1.00 97.38 95 GLU A C 1
ATOM 726 O O . GLU A 1 95 ? 18.263 -8.495 1.359 1.00 97.38 95 GLU A O 1
ATOM 731 N N . VAL A 1 96 ? 17.867 -6.855 -0.121 1.00 97.06 96 VAL A N 1
ATOM 732 C CA . VAL A 1 96 ? 16.420 -7.099 -0.205 1.00 97.06 96 VAL A CA 1
ATOM 733 C C . VAL A 1 96 ? 16.134 -8.534 -0.647 1.00 97.06 96 VAL A C 1
ATOM 735 O O . VAL A 1 96 ? 15.411 -9.255 0.036 1.00 97.06 96 VAL A O 1
ATOM 738 N N . LEU A 1 97 ? 16.746 -8.971 -1.747 1.00 97.31 97 LEU A N 1
ATOM 739 C CA . LEU A 1 97 ? 16.529 -10.293 -2.339 1.00 97.31 97 LEU A CA 1
ATOM 740 C C . LEU A 1 97 ? 17.090 -11.433 -1.476 1.00 97.31 97 LEU A C 1
ATOM 742 O O . LEU A 1 97 ? 16.672 -12.577 -1.619 1.00 97.31 97 LEU A O 1
ATOM 746 N N . SER A 1 98 ? 17.958 -11.144 -0.501 1.00 97.56 98 SER A N 1
ATOM 747 C CA . SER A 1 98 ? 18.361 -12.148 0.494 1.00 97.56 98 SER A CA 1
ATOM 748 C C . SER A 1 98 ? 17.202 -12.620 1.392 1.00 97.56 98 SER A C 1
ATOM 750 O O . SER A 1 98 ? 17.313 -13.661 2.040 1.00 97.56 98 SER A O 1
ATOM 752 N N . HIS A 1 99 ? 16.079 -11.888 1.413 1.00 97.62 99 HIS A N 1
ATOM 753 C CA . HIS A 1 99 ? 14.874 -12.247 2.162 1.00 97.62 99 HIS A CA 1
ATOM 754 C C . HIS A 1 99 ? 13.882 -13.129 1.382 1.00 97.62 99 HIS A C 1
ATOM 756 O O . HIS A 1 99 ? 12.917 -13.601 1.987 1.00 97.62 99 HIS A O 1
ATOM 762 N N . GLY A 1 100 ? 14.094 -13.374 0.083 1.00 97.50 100 GLY A N 1
ATOM 763 C CA . GLY A 1 100 ? 13.253 -14.267 -0.716 1.00 97.50 100 GLY A CA 1
ATOM 764 C C . GLY A 1 100 ? 13.190 -13.910 -2.200 1.00 97.50 100 GLY A C 1
ATOM 765 O O . GLY A 1 100 ? 13.864 -12.996 -2.670 1.00 97.50 100 GLY A O 1
ATOM 766 N N . GLU A 1 101 ? 12.326 -14.620 -2.923 1.00 97.56 101 GLU A N 1
ATOM 767 C CA . GLU A 1 101 ? 12.069 -14.374 -4.343 1.00 97.56 101 GLU A CA 1
ATOM 768 C C . GLU A 1 101 ? 10.924 -13.365 -4.521 1.00 97.56 101 GLU A C 1
ATOM 770 O O . GLU A 1 101 ? 9.873 -13.520 -3.889 1.00 97.56 101 GLU A O 1
ATOM 775 N N . PRO A 1 102 ? 11.100 -12.320 -5.347 1.00 97.50 102 PRO A N 1
ATOM 776 C CA . PRO A 1 102 ? 10.064 -11.333 -5.593 1.00 97.50 102 PRO A CA 1
ATOM 777 C C . PRO A 1 102 ? 8.983 -11.900 -6.516 1.00 97.50 102 PRO A C 1
ATOM 779 O O . PRO A 1 102 ? 9.263 -12.614 -7.476 1.00 97.50 102 PRO A O 1
ATOM 782 N N . GLU A 1 103 ? 7.741 -11.507 -6.267 1.00 97.38 103 GLU A N 1
ATOM 783 C CA . GLU A 1 103 ? 6.582 -11.913 -7.054 1.00 97.38 103 GLU A CA 1
ATOM 784 C C . GLU A 1 103 ? 5.898 -10.682 -7.640 1.00 97.38 103 GLU A C 1
ATOM 786 O O . GLU A 1 103 ? 5.651 -9.693 -6.943 1.00 97.38 103 GLU A O 1
ATOM 791 N N . GLN A 1 104 ? 5.571 -10.743 -8.928 1.00 96.75 104 GLN A N 1
ATOM 792 C CA . GLN A 1 104 ? 4.709 -9.749 -9.549 1.00 96.75 104 GLN A CA 1
ATOM 793 C C . GLN A 1 104 ? 3.246 -10.132 -9.338 1.00 96.75 104 GLN A C 1
ATOM 795 O O . GLN A 1 104 ? 2.868 -11.296 -9.463 1.00 96.75 104 GLN A O 1
ATOM 800 N N . ILE A 1 105 ? 2.405 -9.140 -9.065 1.00 95.62 105 ILE A N 1
ATOM 801 C CA . ILE A 1 105 ? 0.963 -9.347 -8.961 1.00 95.62 105 ILE A CA 1
ATOM 802 C C . ILE A 1 105 ? 0.410 -9.794 -10.316 1.00 95.62 105 ILE A C 1
ATOM 804 O O . ILE A 1 105 ? 0.521 -9.081 -11.313 1.00 95.62 105 ILE A O 1
ATOM 808 N N . ALA A 1 106 ? -0.183 -10.983 -10.344 1.00 94.62 106 ALA A N 1
ATOM 809 C CA . ALA A 1 106 ? -0.719 -11.590 -11.554 1.00 94.62 106 ALA A CA 1
ATOM 810 C C . ALA A 1 106 ? -2.134 -11.090 -11.888 1.00 94.62 106 ALA A C 1
ATOM 812 O O . ALA A 1 106 ? -2.938 -10.815 -10.999 1.00 94.62 106 ALA A O 1
ATOM 813 N N . GLY A 1 107 ? -2.450 -11.038 -13.182 1.00 92.81 107 GLY A N 1
ATOM 814 C CA . GLY A 1 107 ? -3.771 -10.693 -13.708 1.00 92.81 107 GLY A CA 1
ATOM 815 C C . GLY A 1 107 ? -4.136 -9.213 -13.593 1.00 92.81 107 GLY A C 1
ATOM 816 O O . GLY A 1 107 ? -5.316 -8.880 -13.669 1.00 92.81 107 GLY A O 1
ATOM 817 N N . PHE A 1 108 ? -3.163 -8.324 -13.379 1.00 95.81 108 PHE A N 1
ATOM 818 C CA . PHE A 1 108 ? -3.448 -6.901 -13.218 1.00 95.81 108 PHE A CA 1
ATOM 819 C C . PHE A 1 108 ? -3.683 -6.202 -14.565 1.00 95.81 108 PHE A C 1
ATOM 821 O O . PHE A 1 108 ? -3.037 -6.504 -15.568 1.00 95.81 108 PHE A O 1
ATOM 828 N N . GLY A 1 109 ? -4.590 -5.228 -14.566 1.00 97.25 109 GLY A N 1
ATOM 829 C CA . GLY A 1 109 ? -4.924 -4.413 -15.726 1.00 97.25 109 GLY A CA 1
ATOM 830 C C . GLY A 1 109 ? -6.018 -3.394 -15.414 1.00 97.25 109 GLY A C 1
ATOM 831 O O . GLY A 1 109 ? -6.453 -3.266 -14.267 1.00 97.25 109 GLY A O 1
ATOM 832 N N . ASP A 1 110 ? -6.476 -2.676 -16.435 1.00 98.19 110 ASP A N 1
ATOM 833 C CA . ASP A 1 110 ? -7.585 -1.724 -16.299 1.00 98.19 110 ASP A CA 1
ATOM 834 C C . ASP A 1 110 ? -8.873 -2.413 -15.820 1.00 98.19 110 ASP A C 1
ATOM 836 O O . ASP A 1 110 ? -9.279 -3.451 -16.344 1.00 98.19 110 ASP A O 1
ATOM 840 N N . GLY A 1 111 ? -9.515 -1.834 -14.804 1.00 96.69 111 GLY A N 1
ATOM 841 C CA . GLY A 1 111 ? -10.711 -2.384 -14.159 1.00 96.69 111 GLY A CA 1
ATOM 842 C C . GLY A 1 111 ? -10.440 -3.516 -13.162 1.00 96.69 111 GLY A C 1
ATOM 843 O O . GLY A 1 111 ? -11.367 -3.942 -12.475 1.00 96.69 111 GLY A O 1
ATOM 844 N N . TYR A 1 112 ? -9.194 -3.978 -13.038 1.00 97.25 112 TYR A N 1
ATOM 845 C CA . TYR A 1 112 ? -8.795 -4.973 -12.046 1.00 97.25 112 TYR A CA 1
ATOM 846 C C . TYR A 1 112 ? -8.210 -4.302 -10.808 1.00 97.25 112 TYR A C 1
ATOM 848 O O . TYR A 1 112 ? -7.647 -3.204 -10.862 1.00 97.25 112 TYR A O 1
ATOM 856 N N . PHE A 1 113 ? -8.316 -4.996 -9.679 1.00 97.69 113 PHE A N 1
ATOM 857 C CA . PHE A 1 113 ? -7.690 -4.586 -8.434 1.00 97.69 113 PHE A CA 1
ATOM 858 C C . PHE A 1 113 ? -6.831 -5.703 -7.859 1.00 97.69 113 PHE A C 1
ATOM 860 O O . PHE A 1 113 ? -7.049 -6.885 -8.119 1.00 97.69 113 PHE A O 1
ATOM 867 N N . TYR A 1 114 ? -5.880 -5.310 -7.026 1.00 96.88 114 TYR A N 1
ATOM 868 C CA . TYR A 1 114 ? -5.160 -6.207 -6.139 1.00 96.88 114 TYR A CA 1
ATOM 869 C C . TYR A 1 114 ? -5.106 -5.617 -4.738 1.00 96.88 114 TYR A C 1
ATOM 871 O O . TYR A 1 114 ? -5.262 -4.410 -4.538 1.00 96.88 114 TYR A O 1
ATOM 879 N N . THR A 1 115 ? -4.851 -6.475 -3.758 1.00 96.19 115 THR A N 1
ATOM 880 C CA . THR A 1 115 ? -4.783 -6.098 -2.346 1.00 96.19 115 THR A CA 1
ATOM 881 C C . THR A 1 115 ? -3.521 -6.644 -1.712 1.00 96.19 115 THR A C 1
ATOM 883 O O . THR A 1 115 ? -3.139 -7.780 -1.993 1.00 96.19 115 THR A O 1
ATOM 886 N N . PHE A 1 116 ? -2.910 -5.886 -0.809 1.00 94.31 116 PHE A N 1
ATOM 887 C CA . PHE A 1 116 ? -1.748 -6.353 -0.060 1.00 94.31 116 PHE A CA 1
ATOM 888 C C . PHE A 1 116 ? -1.670 -5.708 1.328 1.00 94.31 116 PHE A C 1
ATOM 890 O O . PHE A 1 116 ? -2.165 -4.600 1.545 1.00 94.31 116 PHE A O 1
ATOM 897 N N . ASP A 1 117 ? -1.037 -6.404 2.279 1.00 94.44 117 ASP A N 1
ATOM 898 C CA . ASP A 1 117 ? -0.615 -5.788 3.542 1.00 94.44 117 ASP A CA 1
ATOM 899 C C . ASP A 1 117 ? 0.425 -4.723 3.209 1.00 94.44 117 ASP A C 1
ATOM 901 O O . ASP A 1 117 ? 1.498 -5.043 2.696 1.00 94.44 117 ASP A O 1
ATOM 905 N N . ALA A 1 118 ? 0.109 -3.464 3.495 1.00 93.38 118 ALA A N 1
ATOM 906 C CA . ALA A 1 118 ? 0.871 -2.328 3.006 1.00 93.38 118 ALA A CA 1
ATOM 907 C C . ALA A 1 118 ? 2.288 -2.227 3.607 1.00 93.38 118 ALA A C 1
ATOM 909 O O . ALA A 1 118 ? 3.083 -1.401 3.171 1.00 93.38 118 ALA A O 1
ATOM 910 N N . ARG A 1 119 ? 2.628 -3.091 4.577 1.00 94.19 119 ARG A N 1
ATOM 911 C CA . ARG A 1 119 ? 3.989 -3.269 5.114 1.00 94.19 119 ARG A CA 1
ATOM 912 C C . ARG A 1 119 ? 4.866 -4.189 4.273 1.00 94.19 119 ARG A C 1
ATOM 914 O O . ARG A 1 119 ? 6.047 -4.333 4.587 1.00 94.19 119 ARG A O 1
ATOM 921 N N . VAL A 1 120 ? 4.306 -4.882 3.282 1.00 96.62 120 VAL A N 1
ATOM 922 C CA . VAL A 1 120 ? 5.105 -5.701 2.368 1.00 96.62 120 VAL A CA 1
ATOM 923 C C . VAL A 1 120 ? 6.060 -4.792 1.606 1.00 96.62 120 VAL A C 1
ATOM 925 O O . VAL A 1 120 ? 5.688 -3.699 1.179 1.00 96.62 120 VAL A O 1
ATOM 928 N N . TRP A 1 121 ? 7.298 -5.237 1.440 1.00 97.75 121 TRP A N 1
ATOM 929 C CA . TRP A 1 121 ? 8.232 -4.550 0.566 1.00 97.75 121 TRP A CA 1
ATOM 930 C C . TRP A 1 121 ? 7.740 -4.702 -0.863 1.00 97.75 121 TRP A C 1
ATOM 932 O O . TRP A 1 121 ? 7.470 -5.818 -1.314 1.00 97.75 121 TRP A O 1
ATOM 942 N N . HIS A 1 122 ? 7.600 -3.581 -1.553 1.00 97.38 122 HIS A N 1
ATOM 943 C CA . HIS A 1 122 ? 7.074 -3.551 -2.904 1.00 97.38 122 HIS A CA 1
ATOM 944 C C . HIS A 1 122 ? 7.787 -2.508 -3.758 1.00 97.38 122 HIS A C 1
ATOM 946 O O . HIS A 1 122 ? 8.501 -1.642 -3.249 1.00 97.38 122 HIS A O 1
ATOM 952 N N . ARG A 1 123 ? 7.632 -2.633 -5.075 1.00 96.62 123 ARG A N 1
ATOM 953 C CA . ARG A 1 123 ? 8.154 -1.693 -6.070 1.00 96.62 123 ARG A CA 1
ATOM 954 C C . ARG A 1 123 ? 7.376 -1.768 -7.378 1.00 96.62 123 ARG A C 1
ATOM 956 O O . ARG A 1 123 ? 6.684 -2.747 -7.653 1.00 96.62 123 ARG A O 1
ATOM 963 N N . GLY A 1 124 ? 7.527 -0.751 -8.215 1.00 95.81 124 GLY A N 1
ATOM 964 C CA . GLY A 1 124 ? 7.224 -0.856 -9.638 1.00 95.81 124 GLY A CA 1
ATOM 965 C C . GLY A 1 124 ? 8.378 -1.491 -10.416 1.00 95.81 124 GLY A C 1
ATOM 966 O O . GLY A 1 124 ? 9.512 -1.552 -9.940 1.00 95.81 124 GLY A O 1
ATOM 967 N N . ASP A 1 125 ? 8.090 -1.967 -11.624 1.00 94.56 125 ASP A N 1
ATOM 968 C CA . ASP A 1 125 ? 9.118 -2.489 -12.525 1.00 94.56 125 ASP A CA 1
ATOM 969 C C . ASP A 1 125 ? 10.071 -1.357 -12.975 1.00 94.56 125 ASP A C 1
ATOM 971 O O . ASP A 1 125 ? 9.601 -0.365 -13.544 1.00 94.56 125 ASP A O 1
ATOM 975 N N . PRO A 1 126 ? 11.397 -1.474 -12.752 1.00 93.50 126 PRO A N 1
ATOM 976 C CA . PRO A 1 126 ? 12.377 -0.471 -13.175 1.00 93.50 126 PRO A CA 1
ATOM 977 C C . PRO A 1 126 ? 12.459 -0.274 -14.693 1.00 93.50 126 PRO A C 1
ATOM 979 O O . PRO A 1 126 ? 12.913 0.778 -15.144 1.00 93.50 126 PRO A O 1
ATOM 982 N N . THR A 1 127 ? 12.038 -1.261 -15.482 1.00 94.62 127 THR A N 1
ATOM 983 C CA . THR A 1 127 ? 12.145 -1.238 -16.945 1.00 94.62 127 THR A CA 1
ATOM 984 C C . THR A 1 127 ? 10.880 -0.731 -17.636 1.00 94.62 127 THR A C 1
ATOM 986 O O . THR A 1 127 ? 10.952 -0.263 -18.773 1.00 94.62 127 THR A O 1
ATOM 989 N N . THR A 1 128 ? 9.737 -0.737 -16.946 1.00 93.38 128 THR A N 1
ATOM 990 C CA . THR A 1 128 ? 8.459 -0.320 -17.528 1.00 93.38 128 THR A CA 1
ATOM 991 C C . THR A 1 128 ? 8.247 1.191 -17.391 1.00 93.38 128 THR A C 1
ATOM 993 O O . THR A 1 128 ? 8.095 1.737 -16.294 1.00 93.38 128 THR A O 1
ATOM 996 N N . SER A 1 129 ? 8.196 1.871 -18.539 1.00 94.19 129 SER A N 1
ATOM 997 C CA . SER A 1 129 ? 8.009 3.324 -18.674 1.00 94.19 129 SER A CA 1
ATOM 998 C C . SER A 1 129 ? 6.634 3.729 -19.214 1.00 94.19 129 SER A C 1
ATOM 1000 O O . SER A 1 129 ? 6.400 4.910 -19.463 1.00 94.19 129 SER A O 1
ATOM 1002 N N . GLN A 1 130 ? 5.719 2.775 -19.400 1.00 94.44 130 GLN A N 1
ATOM 1003 C CA . GLN A 1 130 ? 4.352 3.066 -19.822 1.00 94.44 130 GLN A CA 1
ATOM 1004 C C . GLN A 1 130 ? 3.615 3.852 -18.732 1.00 94.44 130 GLN A C 1
ATOM 1006 O O . GLN A 1 130 ? 3.634 3.479 -17.556 1.00 94.44 130 GLN A O 1
ATOM 1011 N N . GLU A 1 131 ? 2.976 4.954 -19.125 1.00 96.88 131 GLU A N 1
ATOM 1012 C CA . GLU A 1 131 ? 2.134 5.731 -18.221 1.00 96.88 131 GLU A CA 1
ATOM 1013 C C . GLU A 1 131 ? 0.855 4.960 -17.896 1.00 96.88 131 GLU A C 1
ATOM 1015 O O . GLU A 1 131 ? 0.252 4.326 -18.761 1.00 96.88 131 GLU A O 1
ATOM 1020 N N . ARG A 1 132 ? 0.440 5.054 -16.636 1.00 97.00 132 ARG A N 1
ATOM 1021 C CA . ARG A 1 132 ? -0.808 4.493 -16.143 1.00 97.00 132 ARG A CA 1
ATOM 1022 C C . ARG A 1 132 ? -1.455 5.408 -15.120 1.00 97.00 132 ARG A C 1
ATOM 1024 O O . ARG A 1 132 ? -0.781 6.189 -14.439 1.00 97.00 132 ARG A O 1
ATOM 1031 N N . VAL A 1 133 ? -2.760 5.248 -14.969 1.00 97.31 133 VAL A N 1
ATOM 1032 C CA . VAL A 1 133 ? -3.550 5.855 -13.907 1.00 97.31 133 VAL A CA 1
ATOM 1033 C C . VAL A 1 133 ? -4.026 4.757 -12.974 1.00 97.31 133 VAL A C 1
ATOM 1035 O O . VAL A 1 133 ? -4.686 3.807 -13.395 1.00 97.31 133 VAL A O 1
ATOM 1038 N N . MET A 1 134 ? -3.702 4.905 -11.696 1.00 96.31 134 MET A N 1
ATOM 1039 C CA . MET A 1 134 ? -4.135 3.997 -10.643 1.00 96.31 134 MET A CA 1
ATOM 1040 C C . MET A 1 134 ? -4.891 4.748 -9.561 1.00 96.31 134 MET A C 1
ATOM 1042 O O . MET A 1 134 ? -4.567 5.896 -9.253 1.00 96.31 134 MET A O 1
ATOM 1046 N N . LEU A 1 135 ? -5.859 4.069 -8.956 1.00 95.44 135 LEU A N 1
ATOM 1047 C CA . LEU A 1 135 ? -6.470 4.468 -7.698 1.00 95.44 135 LEU A CA 1
ATOM 1048 C C . LEU A 1 135 ? -5.950 3.552 -6.592 1.00 95.44 135 LEU A C 1
ATOM 1050 O O . LEU A 1 135 ? -6.125 2.339 -6.648 1.00 95.44 135 LEU A O 1
ATOM 1054 N N . PHE A 1 136 ? -5.342 4.147 -5.577 1.00 94.44 136 PHE A N 1
ATOM 1055 C CA . PHE A 1 136 ? -5.002 3.484 -4.330 1.00 94.44 136 PHE A CA 1
ATOM 1056 C C . PHE A 1 136 ? -6.037 3.841 -3.272 1.00 94.44 136 PHE A C 1
ATOM 1058 O O . PHE A 1 136 ? -6.441 4.998 -3.156 1.00 94.44 136 PHE A O 1
ATOM 1065 N N . ILE A 1 137 ? -6.480 2.844 -2.516 1.00 93.88 137 ILE A N 1
ATOM 1066 C CA . ILE A 1 137 ? -7.358 3.018 -1.362 1.00 93.88 137 ILE A CA 1
ATOM 1067 C C . ILE A 1 137 ? -6.747 2.259 -0.194 1.00 93.88 137 ILE A C 1
ATOM 1069 O O . ILE A 1 137 ? -6.336 1.108 -0.351 1.00 93.88 137 ILE A O 1
ATOM 1073 N N . HIS A 1 138 ? -6.719 2.883 0.979 1.00 94.38 138 HIS A N 1
ATOM 1074 C CA . HIS A 1 138 ? -6.152 2.283 2.174 1.00 94.38 138 HIS A CA 1
ATOM 1075 C C . HIS A 1 138 ? -7.246 1.969 3.194 1.00 94.38 138 HIS A C 1
ATOM 1077 O O . HIS A 1 138 ? -8.152 2.764 3.441 1.00 94.38 138 HIS A O 1
ATOM 1083 N N . TYR A 1 139 ? -7.158 0.792 3.805 1.00 95.06 139 TYR A N 1
ATOM 1084 C CA . TYR A 1 139 ? -8.085 0.340 4.835 1.00 95.06 139 TYR A CA 1
ATOM 1085 C C . TYR A 1 139 ? -7.342 0.000 6.114 1.00 95.06 139 TYR A C 1
ATOM 1087 O O . TYR A 1 139 ? -6.239 -0.548 6.095 1.00 95.06 139 TYR A O 1
ATOM 1095 N N . GLN A 1 140 ? -7.991 0.271 7.238 1.00 94.00 140 GLN A N 1
ATOM 1096 C CA . GLN A 1 140 ? -7.543 -0.160 8.554 1.00 94.00 140 GLN A CA 1
ATOM 1097 C C . GLN A 1 140 ? -8.728 -0.667 9.377 1.00 94.00 140 GLN A C 1
ATOM 1099 O O . GLN A 1 140 ? -9.886 -0.364 9.080 1.00 94.00 140 GLN A O 1
ATOM 1104 N N . ARG A 1 141 ? -8.439 -1.397 10.458 1.00 93.31 141 ARG A N 1
ATOM 1105 C CA . ARG A 1 141 ? -9.459 -1.746 11.456 1.00 93.31 141 ARG A CA 1
ATOM 1106 C C . ARG A 1 141 ? -10.026 -0.467 12.082 1.00 93.31 141 ARG A C 1
ATOM 1108 O O . ARG A 1 141 ? -9.256 0.423 12.442 1.00 93.31 141 ARG A O 1
ATOM 1115 N N . ALA A 1 142 ? -11.337 -0.389 12.285 1.00 92.38 142 ALA A N 1
ATOM 1116 C CA . ALA A 1 142 ? -11.999 0.767 12.892 1.00 92.38 142 ALA A CA 1
ATOM 1117 C C . ALA A 1 142 ? -11.532 1.028 14.332 1.00 92.38 142 ALA A C 1
ATOM 1119 O O . ALA A 1 142 ? -11.490 2.174 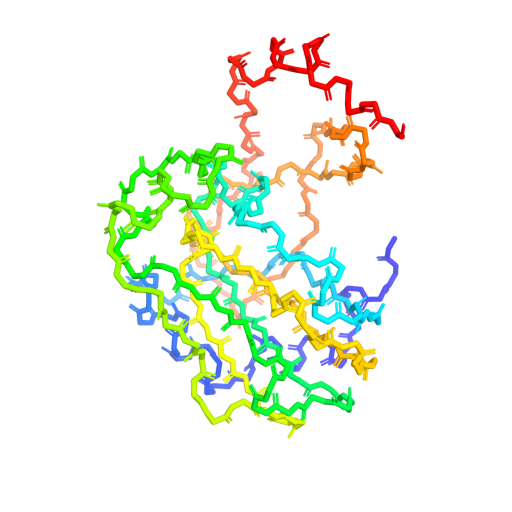14.771 1.00 92.38 142 ALA A O 1
ATOM 1120 N N . SER A 1 143 ? -11.117 -0.022 15.044 1.00 91.50 143 SER A N 1
ATOM 1121 C CA . SER A 1 143 ? -10.547 0.067 16.391 1.00 91.50 143 SER A CA 1
ATOM 1122 C C . SER A 1 143 ? -9.107 0.595 16.423 1.00 91.50 143 SER A C 1
ATOM 1124 O O . SER A 1 143 ? -8.618 0.984 17.486 1.00 91.50 143 SER A O 1
ATOM 1126 N N . ALA A 1 144 ? -8.407 0.634 15.283 1.00 91.62 144 ALA A N 1
ATOM 1127 C CA . ALA A 1 144 ? -7.073 1.213 15.214 1.00 91.62 144 ALA A CA 1
ATOM 1128 C C . ALA A 1 144 ? -7.153 2.745 15.341 1.00 91.62 144 ALA A C 1
ATOM 1130 O O . ALA A 1 144 ? -8.049 3.355 14.754 1.00 91.62 144 ALA A O 1
ATOM 1131 N N . PRO A 1 145 ? -6.216 3.390 16.064 1.00 92.19 145 PRO A N 1
ATOM 1132 C CA . PRO A 1 145 ? -6.111 4.844 16.067 1.00 92.19 145 PRO A CA 1
ATOM 1133 C C . PRO A 1 145 ? -6.085 5.426 14.646 1.00 92.19 145 PRO A C 1
ATOM 1135 O O . PRO A 1 145 ? -5.523 4.838 13.720 1.00 92.19 145 PRO A O 1
ATOM 1138 N N . ARG A 1 146 ? -6.698 6.595 14.483 1.00 90.88 146 ARG A N 1
ATOM 1139 C CA . ARG A 1 146 ? -6.761 7.350 13.232 1.00 90.88 146 ARG A CA 1
ATOM 1140 C C . ARG A 1 146 ? -5.358 7.768 12.806 1.00 90.88 146 ARG A C 1
ATOM 1142 O O . ARG A 1 146 ? -4.643 8.382 13.596 1.00 90.88 146 ARG A O 1
ATOM 1149 N N . ILE A 1 147 ? -4.973 7.486 11.568 1.00 89.81 147 ILE A N 1
ATOM 1150 C CA . ILE A 1 147 ? -3.683 7.941 11.037 1.00 89.81 147 ILE A CA 1
ATOM 1151 C C . ILE A 1 147 ? -3.654 9.478 11.016 1.00 89.81 147 ILE A C 1
ATOM 1153 O O . ILE A 1 147 ? -4.670 10.081 10.662 1.00 89.81 147 ILE A O 1
ATOM 1157 N N . PRO A 1 148 ? -2.555 10.131 11.433 1.00 89.62 148 PRO A N 1
ATOM 1158 C CA . PRO A 1 148 ? -2.430 11.581 11.362 1.00 89.62 148 PRO A CA 1
ATOM 1159 C C . PRO A 1 148 ? -2.464 12.061 9.913 1.00 89.62 148 PRO A C 1
ATOM 1161 O O . PRO A 1 148 ? -1.888 11.426 9.031 1.00 89.62 148 PRO A O 1
ATOM 1164 N N . MET A 1 149 ? -3.103 13.199 9.666 1.00 86.06 149 MET A N 1
ATOM 1165 C CA . MET A 1 149 ? -3.104 13.828 8.351 1.00 86.06 149 MET A CA 1
ATOM 1166 C C . MET A 1 149 ? -1.681 14.241 7.977 1.00 86.06 149 MET A C 1
ATOM 1168 O O . MET A 1 149 ? -1.006 14.920 8.751 1.00 86.06 149 MET A O 1
ATOM 1172 N N . MET A 1 150 ? -1.233 13.863 6.783 1.00 84.75 150 MET A N 1
ATOM 1173 C CA . MET A 1 150 ? 0.046 14.319 6.253 1.00 84.75 150 MET A CA 1
ATOM 1174 C C . MET A 1 150 ? -0.165 15.588 5.427 1.00 84.75 150 MET A C 1
ATOM 1176 O O . MET A 1 150 ? -0.869 15.586 4.420 1.00 84.75 150 MET A O 1
ATOM 1180 N N . GLU A 1 151 ? 0.412 16.685 5.904 1.00 82.00 151 GLU A N 1
ATOM 1181 C CA . GLU A 1 151 ? 0.313 18.017 5.304 1.00 82.00 151 GLU A CA 1
ATOM 1182 C C . GLU A 1 151 ? 1.224 18.141 4.080 1.00 82.00 151 GLU A C 1
ATOM 1184 O O . GLU A 1 151 ? 0.829 18.719 3.070 1.00 82.00 151 GLU A O 1
ATOM 1189 N N . ASP A 1 152 ? 2.425 17.562 4.161 1.00 79.62 152 ASP A N 1
ATOM 1190 C CA . ASP A 1 152 ? 3.382 17.478 3.063 1.00 79.62 152 ASP A CA 1
ATOM 1191 C C . ASP A 1 152 ? 4.008 16.081 3.047 1.00 79.62 152 ASP A C 1
ATOM 1193 O O . ASP A 1 152 ? 4.745 15.694 3.959 1.00 79.62 152 ASP A O 1
ATOM 1197 N N . TYR A 1 153 ? 3.696 15.320 1.997 1.00 74.81 153 TYR A N 1
ATOM 1198 C CA . TYR A 1 153 ? 4.212 13.966 1.799 1.00 74.81 153 TYR A CA 1
ATOM 1199 C C . TYR A 1 153 ? 5.737 13.959 1.610 1.00 74.81 153 TYR A C 1
ATOM 1201 O O . TYR A 1 153 ? 6.435 13.119 2.174 1.00 74.81 153 TYR A O 1
ATOM 1209 N N . ILE A 1 154 ? 6.273 14.922 0.852 1.00 71.94 154 ILE A N 1
ATOM 1210 C CA . ILE A 1 154 ? 7.702 15.005 0.513 1.00 71.94 154 ILE A CA 1
ATOM 1211 C C . ILE A 1 154 ? 8.513 15.374 1.753 1.00 71.94 154 ILE A C 1
ATOM 1213 O O . ILE A 1 154 ? 9.552 14.775 2.029 1.00 71.94 154 ILE A O 1
ATOM 1217 N N . LEU A 1 155 ? 8.031 16.351 2.520 1.00 79.44 155 LEU A N 1
ATOM 1218 C CA . LEU A 1 155 ? 8.681 16.798 3.751 1.00 79.44 155 LEU A CA 1
ATOM 1219 C C . LEU A 1 155 ? 8.333 15.919 4.960 1.00 79.44 155 LEU A C 1
ATOM 1221 O O . LEU A 1 155 ? 8.850 16.151 6.059 1.00 79.44 155 LEU A O 1
ATOM 1225 N N . GLN A 1 156 ? 7.470 14.917 4.768 1.00 78.62 156 GLN A N 1
ATOM 1226 C CA . GLN A 1 156 ? 6.979 14.016 5.807 1.00 78.62 156 GLN A CA 1
ATOM 1227 C C . GLN A 1 156 ? 6.406 14.800 6.999 1.00 78.62 156 GLN A C 1
ATOM 1229 O O . GLN A 1 156 ? 6.701 14.487 8.164 1.00 78.62 156 GLN A O 1
ATOM 1234 N N . THR A 1 157 ? 5.654 15.877 6.730 1.00 82.44 157 THR A N 1
ATOM 1235 C CA . THR A 1 157 ? 5.031 16.724 7.756 1.00 82.44 157 THR A CA 1
ATOM 1236 C C . THR A 1 157 ? 3.633 16.250 8.105 1.00 82.44 157 THR A C 1
ATOM 1238 O O . THR A 1 157 ? 2.779 16.114 7.242 1.00 82.44 157 THR A O 1
ATOM 1241 N N . PHE A 1 158 ? 3.396 15.996 9.391 1.00 85.44 158 PHE A N 1
ATOM 1242 C CA . PHE A 1 158 ? 2.139 15.455 9.898 1.00 85.44 158 PHE A CA 1
ATOM 1243 C C . PHE A 1 158 ? 1.467 16.473 10.816 1.00 85.44 158 PHE A C 1
ATOM 1245 O O . PHE A 1 158 ? 2.124 17.016 11.712 1.00 85.44 158 PHE A O 1
ATOM 1252 N N . SER A 1 159 ? 0.165 16.653 10.620 1.00 86.75 159 SER A N 1
ATOM 1253 C CA . SER A 1 159 ? -0.718 17.389 11.517 1.00 86.75 159 SER A CA 1
ATOM 1254 C C . SER A 1 159 ? -1.014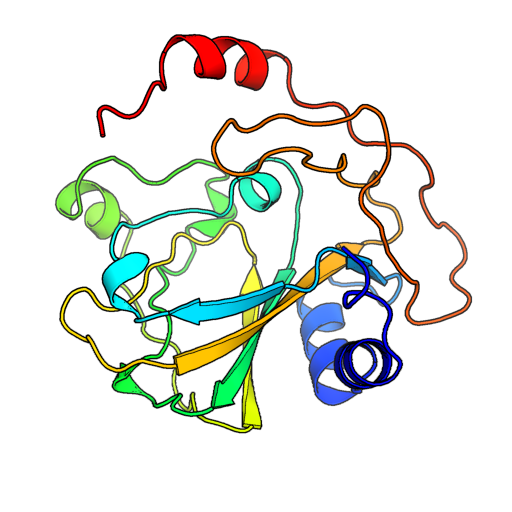 16.572 12.781 1.00 86.75 159 SER A C 1
ATOM 1256 O O . SER A 1 159 ? -0.817 15.355 12.843 1.00 86.75 159 SER A O 1
ATOM 1258 N N . THR A 1 160 ? -1.505 17.249 13.816 1.00 86.69 160 THR A N 1
ATOM 1259 C CA . THR A 1 160 ? -2.164 16.610 14.962 1.00 86.69 160 THR A CA 1
ATOM 1260 C C . THR A 1 160 ? -3.590 16.153 14.653 1.00 86.69 160 THR A C 1
ATOM 1262 O O . THR A 1 160 ? -4.185 15.452 15.471 1.00 86.69 160 THR A O 1
ATOM 1265 N N . ASP A 1 161 ? -4.132 16.538 13.501 1.00 88.19 161 ASP A N 1
ATOM 1266 C CA . ASP A 1 161 ? -5.463 16.158 13.044 1.00 88.19 161 ASP A CA 1
ATOM 1267 C C . ASP A 1 161 ? -5.462 14.757 12.426 1.00 88.19 161 ASP A C 1
ATOM 1269 O O . ASP A 1 161 ? -4.464 14.296 11.868 1.00 88.19 161 ASP A O 1
ATOM 1273 N N . ALA A 1 162 ? -6.601 14.071 12.496 1.00 86.81 162 ALA A N 1
ATOM 1274 C CA . ALA A 1 162 ? -6.790 12.802 11.803 1.00 86.81 162 ALA A CA 1
ATOM 1275 C C . ALA A 1 162 ? -6.837 13.006 10.281 1.00 86.81 162 ALA A C 1
ATOM 1277 O O . ALA A 1 162 ? -7.478 13.936 9.791 1.00 86.81 162 ALA A O 1
ATOM 1278 N N . ALA A 1 163 ? -6.261 12.069 9.530 1.00 86.50 163 ALA A N 1
ATOM 1279 C CA . ALA A 1 163 ? -6.533 11.930 8.108 1.00 86.50 163 ALA A CA 1
ATOM 1280 C C . ALA A 1 163 ? -8.051 11.733 7.884 1.00 86.50 163 ALA A C 1
ATOM 1282 O O . ALA A 1 163 ? -8.697 11.041 8.687 1.00 86.50 163 ALA A O 1
ATOM 1283 N N . PRO A 1 164 ? -8.636 12.303 6.814 1.00 85.19 164 PRO A N 1
ATOM 1284 C CA . PRO A 1 164 ? -10.027 12.073 6.447 1.00 85.19 164 PRO A CA 1
ATOM 1285 C C . PRO A 1 164 ? -10.329 10.589 6.247 1.00 85.19 164 PRO A C 1
ATOM 1287 O O . PRO A 1 164 ? -9.464 9.800 5.854 1.00 85.19 164 PRO A O 1
ATOM 1290 N N . PHE A 1 165 ? -11.572 10.210 6.525 1.00 87.25 165 PHE A N 1
ATOM 1291 C CA . PHE A 1 165 ? -12.057 8.848 6.358 1.00 87.25 165 PHE A CA 1
ATOM 1292 C C . PHE A 1 165 ? -13.560 8.787 6.203 1.00 87.25 165 PHE A C 1
ATOM 1294 O O . PHE A 1 165 ? -14.278 9.731 6.525 1.00 87.25 165 PHE A O 1
ATOM 1301 N N . PHE A 1 166 ? -14.030 7.606 5.829 1.00 87.25 166 PHE A N 1
ATOM 1302 C CA . PHE A 1 166 ? -15.414 7.225 6.030 1.00 87.25 166 PHE A CA 1
ATOM 1303 C C . PHE A 1 166 ? -15.519 5.765 6.453 1.00 87.25 166 PHE A C 1
ATOM 1305 O O . PHE A 1 166 ? -14.619 4.948 6.238 1.00 87.25 166 PHE A O 1
ATOM 1312 N N . THR A 1 167 ? -16.637 5.458 7.093 1.00 83.75 167 THR A N 1
ATOM 1313 C CA . THR A 1 167 ? -16.986 4.101 7.494 1.00 83.75 167 THR A CA 1
ATOM 1314 C C . THR A 1 167 ? -17.711 3.396 6.351 1.00 83.75 167 THR A C 1
ATOM 1316 O O . THR A 1 167 ? -18.397 4.026 5.541 1.00 83.75 167 THR A O 1
ATOM 1319 N N . LEU A 1 168 ? -17.556 2.075 6.276 1.00 78.50 168 LEU A N 1
ATOM 1320 C CA . LEU A 1 168 ? -18.263 1.253 5.288 1.00 78.50 168 LEU A CA 1
ATOM 1321 C C . LEU A 1 168 ? -19.665 0.835 5.771 1.00 78.50 168 LEU A C 1
ATOM 1323 O O . LEU A 1 168 ? -20.513 0.492 4.956 1.00 78.50 168 LEU A O 1
ATOM 1327 N N . ALA A 1 169 ? -19.924 0.927 7.080 1.00 68.38 169 ALA A N 1
ATOM 1328 C CA . ALA A 1 169 ? -21.220 0.689 7.718 1.00 68.38 169 ALA A CA 1
ATOM 1329 C C . ALA A 1 169 ? -21.392 1.576 8.973 1.00 68.38 169 ALA A C 1
ATOM 1331 O O . ALA A 1 169 ? -20.466 2.292 9.373 1.00 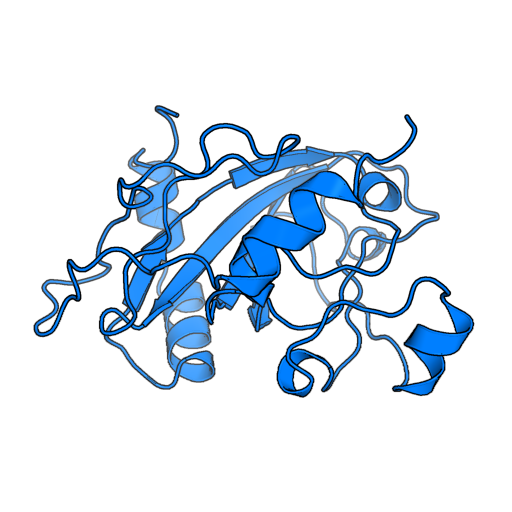68.38 169 ALA A O 1
ATOM 1332 N N . THR A 1 170 ? -22.563 1.530 9.619 1.00 65.19 170 THR A N 1
ATOM 1333 C CA . THR A 1 170 ? -22.757 2.037 10.991 1.00 65.19 170 THR A CA 1
ATOM 1334 C C . THR A 1 170 ? -22.051 1.100 11.970 1.00 65.19 170 THR A C 1
ATOM 1336 O O . THR A 1 170 ? -22.664 0.183 12.507 1.00 65.19 170 THR A O 1
ATOM 1339 N N . GLN A 1 171 ? -20.742 1.284 12.132 1.00 71.81 171 GLN A N 1
ATOM 1340 C CA . GLN A 1 171 ? -19.906 0.442 12.988 1.00 71.81 171 GLN A CA 1
ATOM 1341 C C . GLN A 1 171 ? -19.872 0.965 14.424 1.00 71.81 171 GLN A C 1
ATOM 1343 O O . GLN A 1 171 ? -19.625 2.150 14.667 1.00 71.81 171 GLN A O 1
ATOM 1348 N N . GLU A 1 172 ? -20.077 0.058 15.377 1.00 70.44 172 GLU A N 1
ATOM 1349 C CA . GLU A 1 172 ? -19.745 0.285 16.781 1.00 70.44 172 GLU A CA 1
ATOM 1350 C C . GLU A 1 172 ? -18.221 0.166 16.980 1.00 70.44 172 GLU A C 1
ATOM 1352 O O . GLU A 1 172 ? -17.527 -0.505 16.221 1.00 70.44 172 GLU A O 1
ATOM 1357 N N . GLY A 1 173 ? -17.658 0.844 17.985 1.00 74.75 173 GLY A N 1
ATOM 1358 C CA . GLY A 1 173 ? -16.227 0.709 18.308 1.00 74.75 173 GLY A CA 1
ATOM 1359 C C . GLY A 1 173 ? -15.252 1.492 17.415 1.00 74.75 173 GLY A C 1
ATOM 1360 O O . GLY A 1 173 ? -14.045 1.243 17.471 1.00 74.75 173 GLY A O 1
ATOM 1361 N N . LEU A 1 174 ? -15.739 2.461 16.631 1.00 86.12 174 LEU A N 1
ATOM 1362 C CA . LEU A 1 174 ? -14.889 3.392 15.885 1.00 86.12 174 LEU A CA 1
ATOM 1363 C C . LEU A 1 174 ? -13.939 4.149 16.827 1.00 86.12 174 LEU A C 1
ATOM 1365 O O . LEU A 1 174 ? -14.366 4.903 17.704 1.00 86.12 174 LEU A O 1
ATOM 1369 N N . SER A 1 175 ? -12.637 4.004 16.598 1.00 87.25 175 SER A N 1
ATOM 1370 C CA . SER A 1 175 ? -11.618 4.785 17.286 1.00 87.25 175 SER A CA 1
ATOM 1371 C C . SER A 1 175 ? -11.543 6.190 16.697 1.00 87.25 175 SER A C 1
ATOM 1373 O O . SER A 1 175 ? -11.249 6.382 15.517 1.00 87.25 175 SER A O 1
ATOM 1375 N N . THR A 1 176 ? -11.784 7.194 17.537 1.00 87.12 176 THR A N 1
ATOM 1376 C CA . THR A 1 176 ? -11.654 8.617 17.180 1.00 87.12 176 THR A CA 1
ATOM 1377 C C . THR A 1 176 ? -10.291 9.197 17.552 1.00 87.12 176 THR A C 1
ATOM 1379 O O . THR A 1 176 ? -9.971 10.323 17.175 1.00 87.12 176 THR A O 1
ATOM 1382 N N . GLY A 1 177 ? -9.467 8.443 18.286 1.00 89.88 177 GLY A N 1
ATOM 1383 C CA . GLY A 1 177 ? -8.154 8.897 18.728 1.00 89.88 177 GLY A CA 1
ATOM 1384 C C . GLY A 1 177 ? -7.163 8.977 17.571 1.00 89.88 177 GLY A C 1
ATOM 1385 O O . GLY A 1 177 ? -7.029 8.021 16.813 1.00 89.88 177 GLY A O 1
ATOM 1386 N N . VAL A 1 178 ? -6.433 10.089 17.464 1.00 91.38 178 VAL A N 1
ATOM 1387 C CA . VAL A 1 178 ? -5.332 10.242 16.501 1.00 91.38 178 VAL A CA 1
ATOM 1388 C C . VAL A 1 178 ? -4.111 9.470 16.986 1.00 91.38 178 VAL A C 1
ATOM 1390 O O . VAL A 1 178 ? -3.709 9.557 18.151 1.00 91.38 178 VAL A O 1
ATOM 1393 N N . ALA A 1 179 ? -3.514 8.690 16.094 1.00 91.00 179 ALA A N 1
ATOM 1394 C CA . ALA A 1 179 ? -2.323 7.928 16.388 1.00 91.00 179 ALA A CA 1
ATOM 1395 C C . ALA A 1 179 ? -1.145 8.867 16.673 1.00 91.00 179 ALA A C 1
ATOM 1397 O O . ALA A 1 179 ? -0.955 9.893 16.025 1.00 91.00 179 ALA A O 1
ATOM 1398 N N . LYS A 1 180 ? -0.303 8.509 17.643 1.00 89.50 180 LYS A N 1
ATOM 1399 C CA . LYS A 1 180 ? 0.917 9.272 17.913 1.00 89.50 180 LYS A CA 1
ATOM 1400 C C . LYS A 1 180 ? 2.030 8.768 17.009 1.00 89.50 180 LYS A C 1
ATOM 1402 O O . LYS A 1 180 ? 2.338 7.580 17.017 1.00 89.50 180 LYS A O 1
ATOM 1407 N N . ILE A 1 181 ? 2.665 9.686 16.289 1.00 86.62 181 ILE A N 1
ATOM 1408 C CA . ILE A 1 181 ? 3.890 9.397 15.539 1.00 86.62 181 ILE A CA 1
ATOM 1409 C C . ILE A 1 181 ? 4.942 8.880 16.529 1.00 86.62 181 ILE A C 1
ATOM 1411 O O . ILE A 1 181 ? 5.198 9.566 17.531 1.00 86.62 181 ILE A O 1
ATOM 1415 N N . PRO A 1 182 ? 5.561 7.713 16.281 1.00 84.25 182 PRO A N 1
ATOM 1416 C CA . PRO A 1 182 ? 6.590 7.186 17.163 1.00 84.25 182 PRO A CA 1
ATOM 1417 C C . PRO A 1 182 ? 7.720 8.195 17.375 1.00 84.25 182 PRO A C 1
ATOM 1419 O O . PRO A 1 182 ? 8.169 8.862 16.443 1.00 84.25 182 PRO A O 1
ATOM 1422 N N . TRP A 1 183 ? 8.198 8.323 18.613 1.00 84.69 183 TRP A N 1
ATOM 1423 C CA . TRP A 1 183 ? 9.193 9.342 18.961 1.00 84.69 183 TRP A CA 1
ATOM 1424 C C . TRP A 1 183 ? 10.483 9.199 18.141 1.00 84.69 183 TRP A C 1
ATOM 1426 O O . TRP A 1 183 ? 11.049 10.209 17.737 1.00 84.69 183 TRP A O 1
ATOM 1436 N N . TRP A 1 184 ? 10.912 7.967 17.845 1.00 80.50 184 TRP A N 1
ATOM 1437 C CA . TRP A 1 184 ? 12.125 7.668 17.076 1.00 80.50 184 TRP A CA 1
ATOM 1438 C C . TRP A 1 184 ? 12.025 8.130 15.618 1.00 80.50 184 TRP A C 1
ATOM 1440 O O . TRP A 1 184 ? 13.029 8.526 15.031 1.00 80.50 184 TRP A O 1
ATOM 1450 N N . TYR A 1 185 ? 10.814 8.189 15.062 1.00 77.12 185 TYR A N 1
ATOM 1451 C CA . TYR A 1 185 ? 10.579 8.692 13.711 1.00 77.12 185 TYR A CA 1
ATOM 1452 C C . TYR A 1 185 ? 10.918 10.188 13.593 1.00 77.12 185 TYR A C 1
ATOM 1454 O O . TYR A 1 185 ? 11.477 10.651 12.601 1.00 77.12 185 TYR A O 1
ATOM 1462 N N . ARG A 1 186 ? 10.670 10.962 14.659 1.00 72.06 186 ARG A N 1
ATOM 1463 C CA . ARG A 1 186 ? 10.964 12.407 14.694 1.00 72.06 186 ARG A CA 1
ATOM 1464 C C . ARG A 1 186 ? 12.460 12.719 14.603 1.00 72.06 186 ARG A C 1
ATOM 1466 O O . ARG A 1 186 ? 12.816 13.809 14.165 1.00 72.06 186 ARG A O 1
ATOM 1473 N N . TRP A 1 187 ? 13.322 11.784 14.999 1.00 66.38 187 TRP A N 1
ATOM 1474 C CA . TRP A 1 187 ? 14.776 11.943 14.922 1.00 66.38 187 TRP A CA 1
ATOM 1475 C C . TRP A 1 187 ? 15.315 11.654 13.516 1.00 66.38 187 TRP A C 1
ATOM 1477 O O . TRP A 1 187 ? 16.240 12.335 13.078 1.00 66.38 187 TRP A O 1
ATOM 1487 N N . GLN A 1 188 ? 14.697 10.725 12.776 1.00 62.75 188 GLN A N 1
ATOM 1488 C CA . GLN A 1 188 ? 15.093 10.398 11.398 1.00 62.75 188 GLN A CA 1
ATOM 1489 C C . GLN A 1 188 ? 14.857 11.556 10.411 1.00 62.75 188 GLN A C 1
ATOM 1491 O O . GLN A 1 188 ? 15.635 11.710 9.474 1.00 62.75 188 GLN A O 1
ATOM 1496 N N . ARG A 1 189 ? 13.886 12.451 10.669 1.00 53.22 189 ARG A N 1
ATOM 1497 C CA . ARG A 1 189 ? 13.659 13.675 9.865 1.00 53.22 189 ARG A CA 1
ATOM 1498 C C . ARG A 1 189 ? 14.907 14.539 9.665 1.00 53.22 189 ARG A C 1
ATOM 1500 O O . ARG A 1 189 ? 15.016 15.236 8.661 1.00 53.22 189 ARG A O 1
ATOM 1507 N N . TRP A 1 190 ? 15.822 14.546 10.634 1.00 48.88 190 TRP A N 1
ATOM 1508 C CA . TRP A 1 190 ? 17.028 15.372 10.564 1.00 48.88 190 TRP A CA 1
ATOM 1509 C C . TRP A 1 190 ? 18.133 14.729 9.724 1.00 48.88 190 TRP A C 1
ATOM 1511 O O . TRP A 1 190 ? 18.992 15.440 9.206 1.00 48.88 190 TRP A O 1
ATOM 1521 N N . THR A 1 191 ? 18.107 13.405 9.561 1.00 48.97 191 THR A N 1
ATOM 1522 C CA . THR A 1 191 ? 19.145 12.648 8.853 1.00 48.97 191 THR A CA 1
ATOM 1523 C C . THR A 1 191 ? 18.747 12.274 7.427 1.00 48.97 191 THR A C 1
ATOM 1525 O O . THR A 1 191 ? 19.627 12.065 6.598 1.00 48.97 191 THR A O 1
ATOM 1528 N N . SER A 1 192 ? 17.450 12.240 7.102 1.00 41.78 192 SER A N 1
ATOM 1529 C CA . SER A 1 192 ? 16.930 11.777 5.811 1.00 41.78 192 SER A CA 1
ATOM 1530 C C . SER A 1 192 ? 16.652 12.886 4.789 1.00 41.78 192 SER A C 1
ATOM 1532 O O . SER A 1 192 ? 15.773 12.716 3.947 1.00 41.78 192 SER A O 1
ATOM 1534 N N . ARG A 1 193 ? 17.381 14.017 4.805 1.00 34.34 193 ARG A N 1
ATOM 1535 C CA . ARG A 1 193 ? 17.381 14.923 3.638 1.00 34.34 193 ARG A CA 1
ATOM 1536 C C . ARG A 1 193 ? 17.904 14.138 2.433 1.00 34.34 193 ARG A C 1
ATOM 1538 O O . ARG A 1 193 ? 19.113 13.996 2.259 1.00 34.34 193 ARG A O 1
ATOM 1545 N N . ILE A 1 194 ? 16.980 13.619 1.631 1.00 37.66 194 ILE A N 1
ATOM 1546 C CA . ILE A 1 194 ? 17.254 13.003 0.339 1.00 37.66 194 ILE A CA 1
ATOM 1547 C C . ILE A 1 194 ? 17.946 14.088 -0.490 1.00 37.66 194 ILE A C 1
ATOM 1549 O O . ILE A 1 194 ? 17.375 15.155 -0.722 1.00 37.66 194 ILE A O 1
ATOM 1553 N N . ARG A 1 195 ? 19.216 13.864 -0.847 1.00 31.91 195 ARG A N 1
ATOM 1554 C CA . ARG A 1 195 ? 19.874 14.683 -1.868 1.00 31.91 195 ARG A CA 1
ATOM 1555 C C . ARG A 1 195 ? 19.074 14.474 -3.153 1.00 31.91 195 ARG A C 1
ATOM 1557 O O . ARG A 1 195 ? 18.982 13.338 -3.609 1.00 31.91 195 ARG A O 1
ATOM 1564 N N . ALA A 1 196 ? 18.450 15.552 -3.624 1.00 33.34 196 ALA A N 1
ATOM 1565 C CA . ALA A 1 196 ? 17.857 15.631 -4.952 1.00 33.34 196 ALA A CA 1
ATOM 1566 C C . ALA A 1 196 ? 18.910 15.358 -6.034 1.00 33.34 196 ALA A C 1
ATOM 1568 O O . ALA A 1 196 ? 20.099 15.678 -5.781 1.00 33.34 196 ALA A O 1
#